Protein AF-A0A8W8N752-F1 (afdb_monomer)

Secondary structure (DSSP, 8-state):
-EEE----TT-THHHHHHHHHHHHHHT-SSGGGS--EEEEE-TTHHHHTT-S-HHHHHHHHHHHHHHHHHHTT-SSS--EEEEEE-TTTTEETTEE--EEETTEEE-HHHHHHHHSSEEEE---BSSHHHHHHHHHHTTHHHHHHTT--EEEEEE-S-PTTTB--SS-EE-SSSEESHHHHHHHHTTTGGGT-TTPEEEEEETTTEEEETTSTTS------

Nearest PDB structures (foldseek):
  1dys-assembly1_B  TM=4.973E-01  e=6.105E-01  Mycothermus thermophilus
  4haw-assembly1_A  TM=5.449E-01  e=5.459E+00  Homo sapiens
  4haz-assembly1_A  TM=5.041E-01  e=5.801E+00  Homo sapiens
  5uwr-assembly1_A  TM=5.453E-01  e=7.400E+00  Homo sapiens

Structure (mmCIF, N/CA/C/O backbone):
data_AF-A0A8W8N752-F1
#
_entry.id   AF-A0A8W8N752-F1
#
loop_
_atom_site.group_PDB
_atom_site.id
_atom_site.type_symbol
_atom_site.label_atom_id
_atom_site.label_alt_id
_atom_site.label_comp_id
_atom_site.label_asym_id
_atom_site.label_entity_id
_atom_site.label_seq_id
_atom_site.pdbx_PDB_ins_code
_atom_site.Cartn_x
_atom_site.Cartn_y
_atom_site.Cartn_z
_atom_site.occupancy
_atom_site.B_iso_or_equiv
_atom_site.auth_seq_id
_atom_site.auth_comp_id
_atom_site.auth_asym_id
_atom_site.auth_atom_id
_atom_site.pdbx_PDB_model_num
ATOM 1 N N . TYR A 1 1 ? -14.211 -6.256 1.136 1.00 79.25 1 TYR A N 1
ATOM 2 C CA . TYR A 1 1 ? -13.443 -5.011 1.377 1.00 79.25 1 TYR A CA 1
ATOM 3 C C . TYR A 1 1 ? -14.173 -3.811 0.786 1.00 79.25 1 TYR A C 1
ATOM 5 O O . TYR A 1 1 ? -14.772 -3.952 -0.274 1.00 79.25 1 TYR A O 1
ATOM 13 N N . ALA A 1 2 ? -14.127 -2.653 1.449 1.00 83.88 2 ALA A N 1
ATOM 14 C CA . ALA A 1 2 ? -14.513 -1.362 0.875 1.00 83.88 2 ALA A CA 1
ATOM 15 C C . ALA A 1 2 ? -13.301 -0.721 0.185 1.00 83.88 2 ALA A C 1
ATOM 17 O O . ALA A 1 2 ? -12.179 -0.843 0.672 1.00 83.88 2 ALA A O 1
ATOM 18 N N . LEU A 1 3 ? -13.519 -0.065 -0.950 1.00 85.38 3 LEU A N 1
ATOM 19 C CA . LEU A 1 3 ? -12.444 0.383 -1.831 1.00 85.38 3 LEU A CA 1
ATOM 20 C C . LEU A 1 3 ? -12.520 1.892 -2.018 1.00 85.38 3 LEU A C 1
ATOM 22 O O . LEU A 1 3 ? -13.568 2.413 -2.402 1.00 85.38 3 LEU A O 1
ATOM 26 N N . PHE A 1 4 ? -11.409 2.578 -1.770 1.00 85.19 4 PHE A N 1
ATOM 27 C CA . PHE A 1 4 ? -11.336 4.029 -1.864 1.00 85.19 4 PHE A CA 1
ATOM 28 C C . PHE A 1 4 ? -10.156 4.473 -2.727 1.00 85.19 4 PHE A C 1
ATOM 30 O O . PHE A 1 4 ? -9.040 3.975 -2.588 1.00 85.19 4 PHE A O 1
ATOM 37 N N . ALA A 1 5 ? -10.427 5.420 -3.623 1.00 84.56 5 ALA A N 1
ATOM 38 C CA . ALA A 1 5 ? -9.446 5.988 -4.541 1.00 84.56 5 ALA A CA 1
ATOM 39 C C . ALA A 1 5 ? -9.785 7.453 -4.852 1.00 84.56 5 ALA A C 1
ATOM 41 O O . ALA A 1 5 ? -9.908 7.842 -6.012 1.00 84.56 5 ALA A O 1
ATOM 42 N N . ALA A 1 6 ? -9.996 8.262 -3.808 1.00 87.25 6 ALA A N 1
ATOM 43 C CA . ALA A 1 6 ? -10.108 9.710 -3.976 1.00 87.25 6 ALA A CA 1
ATOM 44 C C . ALA A 1 6 ? -8.798 10.277 -4.546 1.00 87.25 6 ALA A C 1
ATOM 46 O O . ALA A 1 6 ? -8.841 11.166 -5.394 1.00 87.25 6 ALA A O 1
ATOM 47 N N . SER A 1 7 ? -7.657 9.691 -4.151 1.00 86.19 7 SER A N 1
ATOM 48 C CA . SER A 1 7 ? -6.337 9.950 -4.736 1.00 86.19 7 SER A CA 1
ATOM 49 C C . SER A 1 7 ? -5.967 11.436 -4.747 1.00 86.19 7 SER A C 1
ATOM 51 O O . SER A 1 7 ? -5.473 11.973 -5.739 1.00 86.19 7 SER A O 1
ATOM 53 N N . ASP A 1 8 ? -6.194 12.105 -3.617 1.00 92.75 8 ASP A N 1
ATOM 54 C CA . ASP A 1 8 ? -5.813 13.496 -3.393 1.00 92.75 8 ASP A CA 1
ATOM 55 C C . ASP A 1 8 ? -4.779 13.639 -2.266 1.00 92.75 8 ASP A C 1
ATOM 57 O O . ASP A 1 8 ? -4.547 12.729 -1.464 1.00 92.75 8 ASP A O 1
ATOM 61 N N . ILE A 1 9 ? -4.140 14.810 -2.210 1.00 93.06 9 ILE A N 1
ATOM 62 C CA . ILE A 1 9 ? -3.087 15.103 -1.231 1.00 93.06 9 ILE A CA 1
ATOM 63 C C . ILE A 1 9 ? -3.610 15.209 0.210 1.00 93.06 9 ILE A C 1
ATOM 65 O O . ILE A 1 9 ? -2.844 15.091 1.169 1.00 93.06 9 ILE A O 1
ATOM 69 N N . GLU A 1 10 ? -4.914 15.440 0.369 1.00 95.12 10 GLU A N 1
ATOM 70 C CA . GLU A 1 10 ? -5.604 15.484 1.657 1.00 95.12 10 GLU A CA 1
ATOM 71 C C . GLU A 1 10 ? -5.914 14.089 2.202 1.00 95.12 10 GLU A C 1
ATOM 73 O O . GLU A 1 10 ? -6.281 13.969 3.374 1.00 95.12 10 GLU A O 1
ATOM 78 N N . VAL A 1 11 ? -5.698 13.047 1.390 1.00 95.88 11 VAL A N 1
ATOM 79 C CA . VAL A 1 11 ? -6.034 11.658 1.696 1.00 95.88 11 VAL A CA 1
ATOM 80 C C . VAL A 1 11 ? -7.490 11.587 2.155 1.00 95.88 11 VAL A C 1
ATOM 82 O O . VAL A 1 11 ? -7.797 11.160 3.271 1.00 95.88 11 VAL A O 1
ATOM 85 N N . SER A 1 12 ? -8.410 12.075 1.314 1.00 96.12 12 SER A N 1
ATOM 86 C CA . SER A 1 12 ? -9.841 12.138 1.647 1.00 96.12 12 SER A CA 1
ATOM 87 C C . SER A 1 12 ? -10.437 10.788 2.062 1.00 96.12 12 SER A C 1
ATOM 89 O O . SER A 1 12 ? -11.450 10.756 2.765 1.00 96.12 12 SER A O 1
ATOM 91 N N . GLU A 1 13 ? -9.802 9.666 1.710 1.00 93.69 13 GLU A N 1
ATOM 92 C CA . GLU A 1 13 ? -10.179 8.327 2.168 1.00 93.69 13 GLU A CA 1
ATOM 93 C C . GLU A 1 13 ? -10.232 8.209 3.704 1.00 93.69 13 GLU A C 1
ATOM 95 O O . GLU A 1 13 ? -11.065 7.465 4.232 1.00 93.69 13 GLU A O 1
ATOM 100 N N . ARG A 1 14 ? -9.443 9.009 4.442 1.00 96.50 14 ARG A N 1
ATOM 101 C CA . ARG A 1 14 ? -9.482 9.073 5.918 1.00 96.50 14 ARG A CA 1
ATOM 102 C C . ARG A 1 14 ? -10.849 9.486 6.471 1.00 96.50 14 ARG A C 1
ATOM 104 O O . ARG A 1 14 ? -11.217 9.094 7.576 1.00 96.50 14 ARG A O 1
ATOM 111 N N . HIS A 1 15 ? -11.628 10.241 5.696 1.00 97.00 15 HIS A N 1
ATOM 112 C CA . HIS A 1 15 ? -12.989 10.647 6.051 1.00 97.00 15 HIS A CA 1
ATOM 113 C C . HIS A 1 15 ? -14.047 9.622 5.625 1.00 97.00 15 HIS A C 1
ATOM 115 O O . HIS A 1 15 ? -15.174 9.677 6.109 1.00 97.00 15 HIS A O 1
ATOM 121 N N . MET A 1 16 ? -13.696 8.674 4.751 1.00 95.06 16 MET A N 1
ATOM 122 C CA . MET A 1 16 ? -14.615 7.655 4.237 1.00 95.06 16 MET A CA 1
ATOM 123 C C . MET A 1 16 ? -14.641 6.399 5.118 1.00 95.06 16 MET A C 1
ATOM 125 O O . MET A 1 16 ? -15.701 5.821 5.356 1.00 95.06 16 MET A O 1
ATOM 129 N N . VAL A 1 17 ? -13.485 6.004 5.659 1.00 95.00 17 VAL A N 1
ATOM 130 C CA . VAL A 1 17 ? -13.322 4.810 6.511 1.00 95.00 17 VAL A CA 1
ATOM 131 C C . VAL A 1 17 ? -14.270 4.782 7.725 1.00 95.00 17 VAL A C 1
ATOM 133 O O . VAL A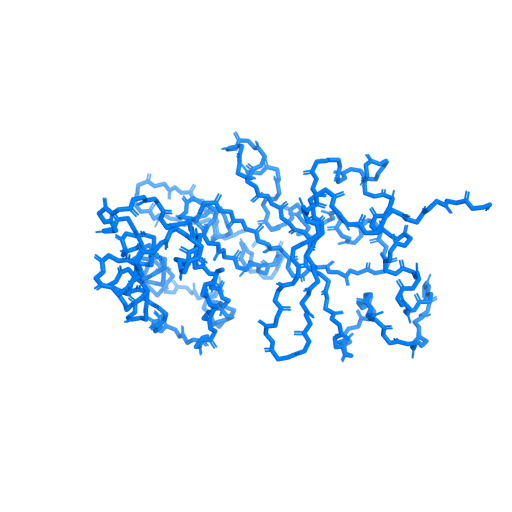 1 17 ? -14.836 3.718 7.990 1.00 95.00 17 VAL A O 1
ATOM 136 N N . PRO A 1 18 ? -14.545 5.900 8.432 1.00 96.50 18 PRO A N 1
ATOM 137 C CA . PRO A 1 18 ? -15.505 5.902 9.537 1.00 96.50 18 PRO A CA 1
ATOM 138 C C . PRO A 1 18 ? -16.914 5.427 9.158 1.00 96.50 18 PRO A C 1
ATOM 140 O O . PRO A 1 18 ? -17.600 4.857 10.004 1.00 96.50 18 PRO A O 1
ATOM 143 N N . TYR A 1 19 ? -17.351 5.607 7.905 1.00 96.75 19 TYR A N 1
ATOM 144 C CA . TYR A 1 19 ? -18.656 5.110 7.457 1.00 96.75 19 TYR A CA 1
ATOM 145 C C . TYR A 1 19 ? -18.683 3.585 7.323 1.00 96.75 19 TYR A C 1
ATOM 147 O O . TYR A 1 19 ? -19.699 2.972 7.637 1.00 96.75 19 TYR A O 1
ATOM 155 N N . VAL A 1 20 ? -17.568 2.967 6.919 1.00 95.44 20 VAL A N 1
ATOM 156 C CA . VAL A 1 20 ? -17.430 1.500 6.855 1.00 95.44 20 VAL A CA 1
ATOM 157 C C . VAL A 1 20 ? -17.476 0.912 8.257 1.00 95.44 20 VAL A C 1
ATOM 159 O O . VAL A 1 20 ? -18.230 -0.023 8.513 1.00 95.44 20 VAL A O 1
ATOM 162 N N . VAL A 1 21 ? -16.724 1.514 9.181 1.00 96.94 21 VAL A N 1
ATOM 163 C CA . VAL A 1 21 ? -16.740 1.136 10.598 1.00 96.94 21 VAL A CA 1
ATOM 164 C C . VAL A 1 21 ? -18.151 1.255 11.169 1.00 96.94 21 VAL A C 1
ATOM 166 O O . VAL A 1 21 ? -18.648 0.321 11.793 1.00 96.94 21 VAL A O 1
ATOM 169 N N . TRP A 1 22 ? -18.825 2.381 10.922 1.00 97.38 22 TRP A N 1
ATOM 170 C CA . TRP A 1 22 ? -20.187 2.594 11.400 1.00 97.38 22 TRP A CA 1
ATOM 171 C C . TRP A 1 22 ? -21.169 1.573 10.818 1.00 97.38 22 TRP A C 1
ATOM 173 O O . TRP A 1 22 ? -21.979 1.031 11.568 1.00 97.38 22 TRP A O 1
ATOM 183 N N . TYR A 1 23 ? -21.077 1.270 9.521 1.00 96.75 23 TYR A N 1
ATOM 184 C CA . TYR A 1 23 ? -21.909 0.255 8.876 1.00 96.75 23 TYR A CA 1
ATOM 185 C C . TYR A 1 23 ? -21.701 -1.129 9.506 1.00 96.75 23 TYR A C 1
ATOM 187 O O . TYR A 1 23 ? -22.672 -1.767 9.909 1.00 96.75 23 TYR A O 1
ATOM 195 N N . ASN A 1 24 ? -20.450 -1.569 9.663 1.00 94.88 24 ASN A N 1
ATOM 196 C CA . ASN A 1 24 ? -20.136 -2.863 10.271 1.00 94.88 24 ASN A CA 1
ATOM 197 C C . ASN A 1 24 ? -20.631 -2.970 11.721 1.00 94.88 24 ASN A C 1
ATOM 199 O O . ASN A 1 24 ? -21.091 -4.033 12.134 1.00 94.88 24 ASN A O 1
ATOM 203 N N . ASP A 1 25 ? -20.540 -1.882 12.491 1.00 96.31 25 ASP A N 1
ATOM 204 C CA . ASP A 1 25 ? -20.916 -1.870 13.906 1.00 96.31 25 ASP A CA 1
ATOM 205 C C . ASP A 1 25 ? -22.423 -1.685 14.154 1.00 96.31 25 ASP A C 1
ATOM 207 O O . ASP A 1 25 ? -22.894 -2.042 15.233 1.00 96.31 25 ASP A O 1
ATOM 211 N N . ASN A 1 26 ? -23.171 -1.070 13.228 1.00 96.44 26 ASN A N 1
ATOM 212 C CA . ASN A 1 26 ? -24.555 -0.637 13.484 1.00 96.44 26 ASN A CA 1
ATOM 213 C C . ASN A 1 26 ? -25.579 -1.143 12.459 1.00 96.44 26 ASN A C 1
ATOM 215 O O . ASN A 1 26 ? -26.774 -1.116 12.754 1.00 96.44 26 ASN A O 1
ATOM 219 N N . CYS A 1 27 ? -25.148 -1.568 11.270 1.00 95.81 27 CYS A N 1
ATOM 220 C CA . CYS A 1 27 ? -26.042 -1.986 10.187 1.00 95.81 27 CYS A CA 1
ATOM 221 C C . CYS A 1 27 ? -25.901 -3.461 9.821 1.00 95.81 27 CYS A C 1
ATOM 223 O O . CYS A 1 27 ? -26.914 -4.092 9.546 1.00 95.81 27 CYS A O 1
ATOM 225 N N . ALA A 1 28 ? -24.682 -4.004 9.803 1.00 93.12 28 ALA A N 1
ATOM 226 C CA . ALA A 1 28 ? -24.472 -5.410 9.483 1.00 93.12 28 ALA A CA 1
ATOM 227 C C . ALA A 1 28 ? -25.035 -6.304 10.602 1.00 93.12 28 ALA A C 1
ATOM 229 O O . ALA A 1 28 ? -24.599 -6.242 11.754 1.00 93.12 28 ALA A O 1
ATOM 230 N N . HIS A 1 29 ? -26.010 -7.143 10.262 1.00 91.25 29 HIS A N 1
ATOM 231 C CA . HIS A 1 29 ? -26.648 -8.082 11.182 1.00 91.25 29 HIS A CA 1
ATOM 232 C C . HIS A 1 29 ? -25.890 -9.405 11.277 1.00 91.25 29 HIS A C 1
ATOM 234 O O . HIS A 1 29 ? -25.998 -10.113 12.281 1.00 91.25 29 HIS A O 1
ATOM 240 N N . THR A 1 30 ? -25.125 -9.741 10.240 1.00 89.31 30 THR A N 1
ATOM 241 C CA . THR A 1 30 ? -24.312 -10.956 10.173 1.00 89.31 30 THR A CA 1
ATOM 242 C C . THR A 1 30 ? -22.880 -10.626 9.774 1.00 89.31 30 THR A C 1
ATOM 244 O O . THR A 1 30 ? -22.616 -9.594 9.159 1.00 89.31 30 THR A O 1
ATOM 247 N N . ASP A 1 31 ? -21.938 -11.516 10.086 1.00 83.38 31 ASP A N 1
ATOM 248 C CA . ASP A 1 31 ? -20.546 -11.330 9.663 1.00 83.38 31 ASP A CA 1
ATOM 249 C C . ASP A 1 31 ? -20.384 -11.391 8.133 1.00 83.38 31 ASP A C 1
ATOM 251 O O . ASP A 1 31 ? -19.467 -10.778 7.605 1.00 83.38 31 ASP A O 1
ATOM 255 N N . GLN A 1 32 ? -21.303 -12.045 7.410 1.00 86.44 32 GLN A N 1
ATOM 256 C CA . GLN A 1 32 ? -21.302 -12.085 5.939 1.00 86.44 32 GLN A CA 1
ATOM 257 C C . GLN A 1 32 ? -21.670 -10.742 5.295 1.00 86.44 32 GLN A C 1
ATOM 259 O O . GLN A 1 32 ? -21.334 -10.502 4.139 1.00 86.44 32 GLN A O 1
ATOM 264 N N . GLU A 1 33 ? -22.377 -9.877 6.021 1.00 86.00 33 GLU A N 1
ATOM 265 C CA . GLU A 1 33 ? -22.734 -8.534 5.553 1.00 86.00 33 GLU A CA 1
ATOM 266 C C . GLU A 1 33 ? -21.613 -7.520 5.806 1.00 86.00 33 GLU A C 1
ATOM 268 O O . GLU A 1 33 ? -21.612 -6.445 5.208 1.00 86.00 33 GLU A O 1
ATOM 273 N N . LYS A 1 34 ? -20.662 -7.836 6.693 1.00 88.62 34 LYS A N 1
ATOM 274 C CA . LYS A 1 34 ? -19.590 -6.915 7.068 1.00 88.62 34 LYS A CA 1
ATOM 275 C C . LYS A 1 34 ? -18.546 -6.791 5.967 1.00 88.62 34 LYS A C 1
ATOM 277 O O . LYS A 1 34 ? -18.233 -7.725 5.236 1.00 88.62 34 LYS A O 1
ATOM 282 N N . PHE A 1 35 ? -17.921 -5.624 5.916 1.00 89.06 35 PHE A N 1
ATOM 283 C CA . PHE A 1 35 ? -16.669 -5.455 5.198 1.00 89.06 35 PHE A CA 1
ATOM 284 C C . PHE A 1 35 ? -15.515 -6.060 6.004 1.00 89.06 35 PHE A C 1
ATOM 286 O O . PHE A 1 35 ? -15.286 -5.647 7.139 1.00 89.06 35 PHE A O 1
ATOM 293 N N . ASP A 1 36 ? -14.730 -6.947 5.391 1.00 87.69 36 ASP A N 1
ATOM 294 C CA . ASP A 1 36 ? -13.529 -7.532 6.025 1.00 87.69 36 ASP A CA 1
ATOM 295 C C . ASP A 1 36 ? -12.355 -6.546 6.154 1.00 87.69 36 ASP A C 1
ATOM 297 O O . ASP A 1 36 ? -11.415 -6.746 6.925 1.00 87.69 36 ASP A O 1
ATOM 301 N N . GLY A 1 37 ? -12.391 -5.461 5.384 1.00 90.44 37 GLY A N 1
ATOM 302 C CA . GLY A 1 37 ? -11.323 -4.476 5.362 1.00 90.44 37 GLY A CA 1
ATOM 303 C C . GLY A 1 37 ? -11.593 -3.296 4.443 1.00 90.44 37 GLY A C 1
ATOM 304 O O . GLY A 1 37 ? -12.604 -3.247 3.736 1.00 90.44 37 GLY A O 1
ATOM 305 N N . VAL A 1 38 ? -10.658 -2.355 4.450 1.00 89.44 38 VAL A N 1
ATOM 306 C CA . VAL A 1 38 ? -10.590 -1.191 3.567 1.00 89.44 38 VAL A CA 1
ATOM 307 C C . VAL A 1 38 ? -9.319 -1.271 2.733 1.00 89.44 38 VAL A C 1
ATOM 309 O O . VAL A 1 38 ? -8.244 -1.539 3.267 1.00 89.44 38 VAL A O 1
ATOM 312 N N . ALA A 1 39 ? -9.437 -1.045 1.430 1.00 89.19 39 ALA A N 1
ATOM 313 C CA . ALA A 1 39 ? -8.294 -0.889 0.543 1.00 89.19 39 ALA A CA 1
ATOM 314 C C . ALA A 1 39 ? -8.258 0.538 0.005 1.00 89.19 39 ALA A C 1
ATOM 316 O O . ALA A 1 39 ? -9.282 1.067 -0.440 1.00 89.19 39 ALA A O 1
ATOM 317 N N . VAL A 1 40 ? -7.082 1.152 0.062 1.00 86.69 40 VAL A N 1
ATOM 318 C CA . VAL A 1 40 ? -6.863 2.528 -0.374 1.00 86.69 40 VAL A CA 1
ATOM 319 C C . VAL A 1 40 ? -5.818 2.550 -1.476 1.00 86.69 40 VAL A C 1
ATOM 321 O O . VAL A 1 40 ? -4.723 2.012 -1.324 1.00 86.69 40 VAL A O 1
ATOM 324 N N . ASN A 1 41 ? -6.161 3.209 -2.577 1.00 83.19 41 ASN A N 1
ATOM 325 C CA . ASN A 1 41 ? -5.216 3.586 -3.613 1.00 83.19 41 ASN A CA 1
ATOM 326 C C . ASN A 1 41 ? -5.133 5.114 -3.661 1.00 83.19 41 ASN A C 1
ATOM 328 O O . ASN A 1 41 ? -6.091 5.771 -4.074 1.00 83.19 41 ASN A O 1
ATOM 332 N N . ASN A 1 42 ? -4.008 5.677 -3.221 1.00 78.19 42 ASN A N 1
ATOM 333 C CA . ASN A 1 42 ? -3.802 7.118 -3.252 1.00 78.19 42 ASN A CA 1
ATOM 334 C C . ASN A 1 42 ? -2.515 7.474 -4.009 1.00 78.19 42 ASN A C 1
ATOM 336 O O . ASN A 1 42 ? -1.420 7.520 -3.452 1.00 78.19 42 ASN A O 1
ATOM 340 N N . GLU A 1 43 ? -2.681 7.775 -5.297 1.00 85.25 43 GLU A N 1
ATOM 341 C CA . GLU A 1 43 ? -1.587 8.120 -6.213 1.00 85.25 43 GLU A CA 1
ATOM 342 C C . GLU A 1 43 ? -0.994 9.520 -5.973 1.00 85.25 43 GLU A C 1
ATOM 344 O O . GLU A 1 43 ? 0.076 9.849 -6.497 1.00 85.25 43 GLU A O 1
ATOM 349 N N . ALA A 1 44 ? -1.649 10.364 -5.165 1.00 90.38 44 ALA A N 1
ATOM 350 C CA . ALA A 1 44 ? -1.238 11.754 -4.968 1.00 90.38 44 ALA A CA 1
ATOM 351 C C . ALA A 1 44 ? 0.147 11.885 -4.322 1.00 90.38 44 ALA A C 1
ATOM 353 O O . ALA A 1 44 ? 0.805 12.916 -4.497 1.00 90.38 44 ALA A O 1
ATOM 354 N N . TYR A 1 45 ? 0.646 10.841 -3.645 1.00 92.19 45 TYR A N 1
ATOM 355 C CA . TYR A 1 45 ? 2.014 10.844 -3.129 1.00 92.19 45 TYR A CA 1
ATOM 356 C C . TYR A 1 45 ? 3.056 11.072 -4.232 1.00 92.19 45 TYR A C 1
ATOM 358 O O . TYR A 1 45 ? 4.091 11.697 -3.990 1.00 92.19 45 TYR A O 1
ATOM 366 N N . ALA A 1 46 ? 2.779 10.642 -5.469 1.00 90.81 46 ALA A N 1
ATOM 367 C CA . ALA A 1 46 ? 3.670 10.861 -6.604 1.00 90.81 46 ALA A CA 1
ATOM 368 C C . ALA A 1 46 ? 4.006 12.348 -6.828 1.00 90.81 46 ALA A C 1
ATOM 370 O O . ALA A 1 46 ? 5.119 12.651 -7.260 1.00 90.81 46 ALA A O 1
ATOM 371 N N . ALA A 1 47 ? 3.090 13.263 -6.489 1.00 91.88 47 ALA A N 1
ATOM 372 C CA . ALA A 1 47 ? 3.291 14.704 -6.621 1.00 91.88 47 ALA A CA 1
ATOM 373 C C . ALA A 1 47 ? 4.245 15.288 -5.563 1.00 91.88 47 ALA A C 1
ATOM 375 O O . ALA A 1 47 ? 4.877 16.312 -5.812 1.00 91.88 47 ALA A O 1
ATOM 376 N N . ILE A 1 48 ? 4.381 14.636 -4.402 1.00 93.50 48 ILE A N 1
ATOM 377 C CA . ILE A 1 48 ? 5.175 15.141 -3.267 1.00 93.50 48 ILE A CA 1
ATOM 378 C C . ILE A 1 48 ? 6.367 14.258 -2.886 1.00 93.50 48 ILE A C 1
ATOM 380 O O . ILE A 1 48 ? 7.164 14.652 -2.035 1.00 93.50 48 ILE A O 1
ATOM 384 N N . LYS A 1 49 ? 6.548 13.089 -3.517 1.00 91.94 49 LYS A N 1
ATOM 385 C CA . LYS A 1 49 ? 7.626 12.134 -3.182 1.00 91.94 49 LYS A CA 1
ATOM 386 C C . LYS A 1 49 ? 9.039 12.730 -3.252 1.00 91.94 49 LYS A C 1
ATOM 388 O O . LYS A 1 49 ? 9.925 12.303 -2.520 1.00 91.94 49 LYS A O 1
ATOM 393 N N . CYS A 1 50 ? 9.229 13.725 -4.120 1.00 93.75 50 CYS A N 1
ATOM 394 C CA . CYS A 1 50 ? 10.481 14.458 -4.332 1.00 93.75 50 CYS A CA 1
ATOM 395 C C . CYS A 1 50 ? 10.498 15.845 -3.666 1.00 93.75 50 CYS A C 1
ATOM 397 O O . CYS A 1 50 ? 11.425 16.619 -3.900 1.00 93.75 50 CYS A O 1
ATOM 399 N N . SER A 1 51 ? 9.465 16.199 -2.896 1.00 91.94 51 SER A N 1
ATOM 400 C CA . SER A 1 51 ? 9.379 17.513 -2.260 1.00 91.94 51 SER A CA 1
ATOM 401 C C . SER A 1 51 ? 10.485 17.679 -1.217 1.00 91.94 51 SER A C 1
ATOM 403 O O . SER A 1 51 ? 10.710 16.793 -0.388 1.00 91.94 51 SER A O 1
ATOM 405 N N . SER A 1 52 ? 11.155 18.833 -1.241 1.00 88.69 52 SER A N 1
ATOM 406 C CA . SER A 1 52 ? 12.081 19.250 -0.182 1.00 88.69 52 SER A CA 1
ATOM 407 C C . SER A 1 52 ? 11.348 19.685 1.090 1.00 88.69 52 SER A C 1
ATOM 409 O O . SER A 1 52 ? 11.958 19.751 2.157 1.00 88.69 52 SER A O 1
ATOM 411 N N . ASP A 1 53 ? 10.042 19.948 0.997 1.00 92.75 53 ASP A N 1
ATOM 412 C CA . ASP A 1 53 ? 9.188 20.225 2.143 1.00 92.75 53 ASP A CA 1
ATOM 413 C C . ASP A 1 53 ? 8.804 18.912 2.840 1.00 92.75 53 ASP A C 1
ATOM 415 O O . ASP A 1 53 ? 7.839 18.228 2.480 1.00 92.75 53 ASP A O 1
ATOM 419 N N . LEU A 1 54 ? 9.584 18.551 3.860 1.00 92.56 54 LEU A N 1
ATOM 420 C CA . LEU A 1 54 ? 9.337 17.350 4.655 1.00 92.56 54 LEU A CA 1
ATOM 421 C C . LEU A 1 54 ? 7.991 17.392 5.381 1.00 92.56 54 LEU A C 1
ATOM 423 O O . LEU A 1 54 ? 7.417 16.326 5.593 1.00 92.56 54 LEU A O 1
ATOM 427 N N . ASN A 1 55 ? 7.457 18.577 5.704 1.00 95.12 55 ASN A N 1
ATOM 428 C CA . ASN A 1 55 ? 6.166 18.678 6.382 1.00 95.12 55 ASN A CA 1
ATOM 429 C C . ASN A 1 55 ? 5.030 18.175 5.495 1.00 95.12 55 ASN A C 1
ATOM 431 O O . ASN A 1 55 ? 4.107 17.546 6.002 1.00 95.12 55 ASN A O 1
ATOM 435 N N . GLN A 1 56 ? 5.096 18.381 4.176 1.00 94.62 56 GLN A N 1
ATOM 436 C CA . GLN A 1 56 ? 4.104 17.809 3.257 1.00 94.62 56 GLN A CA 1
ATOM 437 C C . GLN A 1 56 ? 4.140 16.281 3.285 1.00 94.62 56 GLN A C 1
ATOM 439 O O . GLN A 1 56 ? 3.097 15.634 3.352 1.00 94.62 56 GLN A O 1
ATOM 444 N N . ARG A 1 57 ? 5.344 15.697 3.284 1.00 94.06 57 ARG A N 1
ATOM 445 C CA . ARG A 1 57 ? 5.533 14.240 3.290 1.00 94.06 57 ARG A CA 1
ATOM 446 C C . ARG A 1 57 ? 5.080 13.619 4.610 1.00 94.06 57 ARG A C 1
ATOM 448 O O . ARG A 1 57 ? 4.378 12.614 4.581 1.00 94.06 57 ARG A O 1
ATOM 455 N N . THR A 1 58 ? 5.438 14.208 5.750 1.00 96.75 58 THR A N 1
ATOM 456 C CA . THR A 1 58 ? 5.015 13.708 7.068 1.00 96.75 58 THR A CA 1
ATOM 457 C C . THR A 1 58 ? 3.522 13.912 7.303 1.00 96.75 58 THR A C 1
ATOM 459 O O . THR A 1 58 ? 2.871 12.982 7.763 1.00 96.75 58 THR A O 1
ATOM 462 N N . THR A 1 59 ? 2.956 15.054 6.899 1.00 97.19 59 THR A N 1
ATOM 463 C CA . THR A 1 59 ? 1.507 15.311 6.987 1.00 97.19 59 THR A CA 1
ATOM 464 C C . THR A 1 59 ? 0.717 14.303 6.158 1.00 97.19 59 THR A C 1
ATOM 466 O O . THR A 1 59 ? -0.304 13.794 6.611 1.00 97.19 59 THR A O 1
ATOM 469 N N . TYR A 1 60 ? 1.193 13.969 4.957 1.00 96.88 60 TYR A N 1
ATOM 470 C CA . TYR A 1 60 ? 0.566 12.938 4.134 1.00 96.88 60 TYR A CA 1
ATOM 471 C C . TYR A 1 60 ? 0.591 11.564 4.823 1.00 96.88 60 TYR A C 1
ATOM 473 O O . TYR A 1 60 ? -0.432 10.884 4.864 1.00 96.88 60 TYR A O 1
ATOM 481 N N . LEU A 1 61 ? 1.721 11.172 5.428 1.00 97.44 61 LEU A N 1
ATOM 482 C CA . LEU A 1 61 ? 1.803 9.930 6.208 1.00 97.44 61 LEU A CA 1
ATOM 483 C C . LEU A 1 61 ? 0.908 9.949 7.454 1.00 97.44 61 LEU A C 1
ATOM 485 O O . LEU A 1 61 ? 0.290 8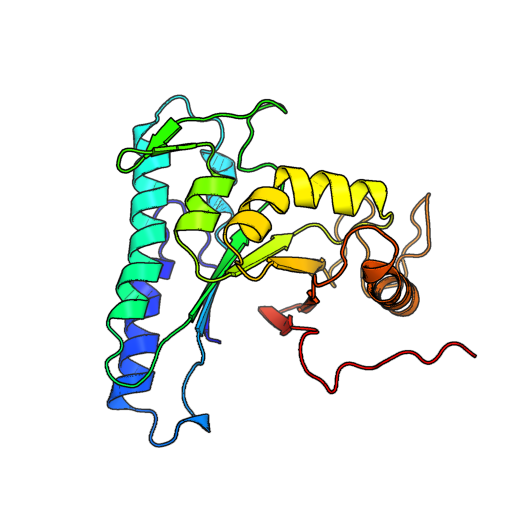.937 7.767 1.00 97.44 61 LEU A O 1
ATOM 489 N N . ASP A 1 62 ? 0.793 11.082 8.151 1.00 98.31 62 ASP A N 1
ATOM 490 C CA . ASP A 1 62 ? -0.124 11.210 9.287 1.00 98.31 62 ASP A CA 1
ATOM 491 C C . ASP A 1 62 ? -1.583 11.027 8.851 1.00 98.31 62 ASP A C 1
ATOM 493 O O . ASP A 1 62 ? -2.340 10.329 9.522 1.00 98.31 62 ASP A O 1
ATOM 497 N N . ARG A 1 63 ? -1.960 11.551 7.682 1.00 98.06 63 ARG A N 1
ATOM 498 C CA . ARG A 1 63 ? -3.295 11.344 7.105 1.00 98.06 63 ARG A CA 1
ATOM 499 C C . ARG A 1 63 ? -3.526 9.900 6.653 1.00 98.06 63 ARG A C 1
ATOM 501 O O . ARG A 1 63 ? -4.624 9.381 6.833 1.00 98.06 63 ARG A O 1
ATOM 508 N N . LEU A 1 64 ? -2.506 9.226 6.114 1.00 97.50 64 LEU A N 1
ATOM 509 C CA . LEU A 1 64 ? -2.579 7.785 5.854 1.00 97.50 64 LEU A CA 1
ATOM 510 C C . LEU A 1 64 ? -2.758 6.991 7.154 1.00 97.50 64 LEU A C 1
ATOM 512 O O . LEU A 1 64 ? -3.569 6.071 7.210 1.00 97.50 64 LEU A O 1
ATOM 516 N N . GLN A 1 65 ? -2.052 7.364 8.220 1.00 98.38 65 GLN A N 1
ATOM 517 C CA . GLN A 1 65 ? -2.204 6.730 9.526 1.00 98.38 65 GLN A CA 1
ATOM 518 C C . GLN A 1 65 ? -3.620 6.908 10.093 1.00 98.38 65 GLN A C 1
ATOM 520 O O . GLN A 1 65 ? -4.143 5.982 10.711 1.00 98.38 65 GLN A O 1
ATOM 525 N N . GLU A 1 66 ? -4.284 8.039 9.841 1.00 98.31 66 GLU A N 1
ATOM 526 C CA . GLU A 1 66 ? -5.683 8.238 10.244 1.00 98.31 66 GLU A CA 1
ATOM 527 C C . GLU A 1 66 ? -6.647 7.212 9.619 1.00 98.31 66 GLU A C 1
ATOM 529 O O . GLU A 1 66 ? -7.657 6.889 10.244 1.00 98.31 66 GLU A O 1
ATOM 534 N N . ILE A 1 67 ? -6.344 6.652 8.438 1.00 97.38 67 ILE A N 1
ATOM 535 C CA . ILE A 1 67 ? -7.119 5.539 7.858 1.00 97.38 67 ILE A CA 1
ATOM 536 C C . ILE A 1 67 ? -7.000 4.298 8.742 1.00 97.38 67 ILE A C 1
ATOM 538 O O . ILE A 1 67 ? -8.016 3.713 9.122 1.00 97.38 67 ILE A O 1
ATOM 542 N N . HIS A 1 68 ? -5.767 3.909 9.081 1.00 97.06 68 HIS A N 1
ATOM 543 C CA . HIS A 1 68 ? -5.513 2.773 9.964 1.00 97.06 68 HIS A CA 1
ATOM 544 C C . HIS A 1 68 ? -6.183 2.985 11.325 1.00 97.06 68 HIS A C 1
ATOM 546 O O . HIS A 1 68 ? -6.968 2.148 11.767 1.00 97.06 68 HIS A O 1
ATOM 552 N N . ASP A 1 69 ? -5.946 4.134 11.955 1.00 97.88 69 ASP A N 1
ATOM 553 C CA . ASP A 1 69 ? -6.490 4.457 13.274 1.00 97.88 69 ASP A CA 1
ATOM 554 C C . ASP A 1 69 ? -8.020 4.556 13.248 1.00 97.88 69 ASP A C 1
ATOM 556 O O . ASP A 1 69 ? -8.688 4.201 14.218 1.00 97.88 69 ASP A O 1
ATOM 560 N N . GLY A 1 70 ? -8.593 5.019 12.135 1.00 97.50 70 GLY A N 1
ATOM 561 C CA . GLY A 1 70 ? -10.027 5.017 11.881 1.00 97.50 70 GLY A CA 1
ATOM 562 C C . GLY A 1 70 ? -10.601 3.604 11.839 1.00 97.50 70 GLY A C 1
ATOM 563 O O . GLY A 1 70 ? -11.585 3.340 12.525 1.00 97.50 70 GLY A O 1
ATOM 564 N N . ALA A 1 71 ? -9.967 2.691 11.099 1.00 96.25 71 ALA A N 1
ATOM 565 C CA . ALA A 1 71 ? -10.381 1.292 11.005 1.00 96.25 71 ALA A CA 1
ATOM 566 C C . ALA A 1 71 ? -10.311 0.562 12.360 1.00 96.25 71 ALA A C 1
ATOM 568 O O . ALA A 1 71 ? -11.218 -0.203 12.692 1.00 96.25 71 ALA A O 1
ATOM 569 N N . GLN A 1 72 ? -9.304 0.865 13.193 1.00 96.00 72 GLN A N 1
ATOM 570 C CA . GLN A 1 72 ? -9.164 0.282 14.538 1.00 96.00 72 GLN A CA 1
ATOM 571 C C . GLN A 1 72 ? -10.255 0.719 15.533 1.00 96.00 72 GLN A C 1
ATOM 573 O O . GLN A 1 72 ? -10.334 0.173 16.632 1.00 96.00 72 GLN A O 1
ATOM 578 N N . LYS A 1 73 ? -11.114 1.687 15.184 1.00 96.50 73 LYS A N 1
ATOM 579 C CA . LYS A 1 73 ? -12.251 2.089 16.032 1.00 96.50 73 LYS A CA 1
ATOM 580 C C . LYS A 1 73 ? -13.441 1.132 15.945 1.00 96.50 73 LYS A C 1
ATOM 582 O O . LYS A 1 73 ? -14.388 1.310 16.709 1.00 96.50 73 LYS A O 1
ATOM 587 N N . GLN A 1 74 ? -13.418 0.156 15.034 1.00 95.12 74 GLN A N 1
ATOM 588 C CA . GLN A 1 74 ? -14.464 -0.858 14.944 1.00 95.12 74 GLN A CA 1
ATOM 589 C C . GLN A 1 74 ? -14.558 -1.656 16.244 1.00 95.12 74 GLN A C 1
ATOM 591 O O . GLN A 1 74 ? -13.556 -2.147 16.760 1.00 95.12 74 GLN A O 1
ATOM 596 N N . ARG A 1 75 ? -15.771 -1.788 16.781 1.00 93.50 75 ARG A N 1
ATOM 597 C CA . ARG A 1 75 ? -16.001 -2.486 18.052 1.00 93.50 75 ARG A CA 1
ATOM 598 C C . ARG A 1 75 ? -16.201 -3.981 17.849 1.00 93.50 75 ARG A C 1
ATOM 600 O O . ARG A 1 75 ? -15.826 -4.769 18.717 1.00 93.50 75 ARG A O 1
ATOM 607 N N . HIS A 1 76 ? -16.798 -4.379 16.726 1.00 86.19 76 HIS A N 1
ATOM 608 C CA . HIS A 1 76 ? -17.190 -5.764 16.470 1.00 86.19 76 HIS A CA 1
ATOM 609 C C . HIS A 1 76 ? -16.342 -6.422 15.379 1.00 86.19 76 HIS A C 1
ATOM 611 O O . HIS A 1 76 ? -16.732 -6.487 14.214 1.00 86.19 76 HIS A O 1
ATOM 617 N N . GLY A 1 77 ? -15.200 -6.975 15.793 1.00 84.94 77 GLY A N 1
ATOM 618 C CA . GLY A 1 77 ? -14.209 -7.580 14.901 1.00 84.94 77 GLY A CA 1
ATOM 619 C C . GLY A 1 77 ? -13.161 -6.567 14.444 1.00 84.94 77 GLY A C 1
ATOM 620 O O . GLY A 1 77 ? -13.219 -5.396 14.813 1.00 84.94 77 GLY A O 1
ATOM 621 N N . ARG A 1 78 ? -12.206 -7.003 13.622 1.00 88.12 78 ARG A N 1
ATOM 622 C CA . ARG A 1 78 ? -11.143 -6.144 13.079 1.00 88.12 78 ARG A CA 1
ATOM 623 C C . ARG A 1 78 ? -11.447 -5.786 11.630 1.00 88.12 78 ARG A C 1
ATOM 625 O O . ARG A 1 78 ? -11.738 -6.677 10.842 1.00 88.12 78 ARG A O 1
ATOM 632 N N . LEU A 1 79 ? -11.332 -4.506 11.287 1.00 91.81 79 LEU A N 1
ATOM 633 C CA . LEU A 1 79 ? -11.361 -4.038 9.904 1.00 91.81 79 LEU A CA 1
ATOM 634 C C . LEU A 1 79 ? -9.918 -3.936 9.402 1.00 91.81 79 LEU A C 1
ATOM 636 O O . LEU A 1 79 ? -9.164 -3.084 9.873 1.00 91.81 79 LEU A O 1
ATOM 640 N N . LEU A 1 80 ? -9.516 -4.831 8.499 1.00 93.88 80 LEU A N 1
ATOM 641 C CA . LEU A 1 80 ? -8.147 -4.855 7.977 1.00 93.88 80 LEU A CA 1
ATOM 642 C C . LEU A 1 80 ? -7.884 -3.666 7.052 1.00 93.88 80 LEU A C 1
ATOM 644 O O . LEU A 1 80 ? -8.777 -3.245 6.316 1.00 93.88 80 LEU A O 1
ATOM 648 N N . THR A 1 81 ? -6.657 -3.151 7.036 1.00 93.56 81 THR A N 1
ATOM 649 C CA . THR A 1 81 ? -6.275 -2.069 6.118 1.00 93.56 81 THR A CA 1
ATOM 650 C C . THR A 1 81 ? -5.278 -2.525 5.058 1.00 93.56 81 THR A C 1
ATOM 652 O O . THR A 1 81 ? -4.318 -3.248 5.321 1.00 93.56 81 THR A O 1
ATOM 655 N N . HIS A 1 82 ? -5.516 -2.104 3.823 1.00 92.31 82 HIS A N 1
ATOM 656 C CA . HIS A 1 82 ? -4.704 -2.453 2.668 1.00 92.31 82 HIS A CA 1
ATOM 657 C C . HIS A 1 82 ? -4.358 -1.199 1.872 1.00 92.31 82 HIS A C 1
ATOM 659 O O . HIS A 1 82 ? -5.214 -0.328 1.698 1.00 92.31 82 HIS A O 1
ATOM 665 N N . PHE A 1 83 ? -3.123 -1.102 1.384 1.00 90.06 83 PHE A N 1
ATOM 666 C CA . PHE A 1 83 ? -2.681 0.050 0.602 1.00 90.06 83 PHE A CA 1
ATOM 667 C C . PHE A 1 83 ? -1.938 -0.359 -0.660 1.00 90.06 83 PHE A C 1
ATOM 669 O O . PHE A 1 83 ? -1.019 -1.176 -0.617 1.00 90.06 83 PHE A O 1
ATOM 676 N N . SER A 1 84 ? -2.320 0.266 -1.769 1.00 87.88 84 SER A N 1
ATOM 677 C CA . SER A 1 84 ? -1.641 0.090 -3.044 1.00 87.88 84 SER A CA 1
ATOM 678 C C . SER A 1 84 ? -0.463 1.050 -3.126 1.00 87.88 84 SER A C 1
ATOM 680 O O . SER A 1 84 ? -0.642 2.269 -3.103 1.00 87.88 84 SER A O 1
ATOM 682 N N . VAL A 1 85 ? 0.752 0.504 -3.185 1.00 87.31 85 VAL A N 1
ATOM 683 C CA . VAL A 1 85 ? 1.994 1.277 -3.217 1.00 87.31 85 VAL A CA 1
ATOM 684 C C . VAL A 1 85 ? 2.621 1.222 -4.608 1.00 87.31 85 VAL A C 1
ATOM 686 O O . VAL A 1 85 ? 2.721 0.167 -5.243 1.00 87.31 85 VAL A O 1
ATOM 689 N N . SER A 1 86 ? 3.104 2.364 -5.093 1.00 87.56 86 SER A N 1
ATOM 690 C CA . SER A 1 86 ? 3.928 2.385 -6.300 1.00 87.56 86 SER A CA 1
ATOM 691 C C . SER A 1 86 ? 5.383 2.045 -5.975 1.00 87.56 86 SER A C 1
ATOM 693 O O . SER A 1 86 ? 5.948 2.498 -4.976 1.00 87.56 86 SER A O 1
ATOM 695 N N . TRP A 1 87 ? 6.036 1.314 -6.877 1.00 88.38 87 TRP A N 1
ATOM 696 C CA . TRP A 1 87 ? 7.399 0.800 -6.697 1.00 88.38 87 TRP A CA 1
ATOM 697 C C . TRP A 1 87 ? 8.476 1.866 -6.488 1.00 88.38 87 TRP A C 1
ATOM 699 O O . TRP A 1 87 ? 9.538 1.574 -5.954 1.00 88.38 87 TRP A O 1
ATOM 709 N N . HIS A 1 88 ? 8.223 3.104 -6.906 1.00 89.56 88 HIS A N 1
ATOM 710 C CA . HIS A 1 88 ? 9.203 4.189 -6.849 1.00 89.56 88 HIS A CA 1
ATOM 711 C C . HIS A 1 88 ? 8.905 5.243 -5.775 1.00 89.56 88 HIS A C 1
ATOM 713 O O . HIS A 1 88 ? 9.496 6.321 -5.813 1.00 89.56 88 HIS A O 1
ATOM 719 N N . TRP A 1 89 ? 7.924 5.037 -4.890 1.00 91.81 89 TRP A N 1
ATOM 720 C CA . TRP A 1 89 ? 7.539 6.072 -3.917 1.00 91.81 89 TRP A CA 1
ATOM 721 C C . TRP A 1 89 ? 8.553 6.268 -2.789 1.00 91.81 89 TRP A C 1
ATOM 723 O O . TRP A 1 89 ? 8.728 7.397 -2.336 1.00 91.81 89 TRP A O 1
ATOM 733 N N . GLY A 1 90 ? 9.317 5.241 -2.417 1.00 92.12 90 GLY A N 1
ATOM 734 C CA . GLY A 1 90 ? 10.465 5.373 -1.513 1.00 92.12 90 GLY A CA 1
ATOM 735 C C . GLY A 1 90 ? 11.651 6.155 -2.102 1.00 92.12 90 GLY A C 1
ATOM 736 O O . GLY A 1 90 ? 12.651 6.370 -1.414 1.00 92.12 90 GLY A O 1
ATOM 737 N N . GLN A 1 91 ? 11.568 6.587 -3.367 1.00 93.31 91 GLN A N 1
ATOM 738 C CA . GLN A 1 91 ? 12.689 7.153 -4.111 1.00 93.31 91 GLN A CA 1
ATOM 739 C C . GLN A 1 91 ? 12.355 8.470 -4.818 1.00 93.31 91 GLN A C 1
ATOM 741 O O . GLN A 1 91 ? 11.240 8.705 -5.287 1.00 93.31 91 GLN A O 1
ATOM 746 N N . CYS A 1 92 ? 13.384 9.296 -4.994 1.00 92.25 92 CYS A N 1
ATOM 747 C CA . CYS A 1 92 ? 13.385 10.427 -5.910 1.00 92.25 92 CYS A CA 1
ATOM 748 C C . CYS A 1 92 ? 14.563 10.291 -6.875 1.00 92.25 92 CYS A C 1
ATOM 750 O O . CYS A 1 92 ? 15.694 10.085 -6.443 1.00 92.25 92 CYS A O 1
ATOM 752 N N . ASN A 1 93 ? 14.301 10.372 -8.183 1.00 89.94 93 ASN A N 1
ATOM 753 C CA . ASN A 1 93 ? 15.316 10.220 -9.235 1.00 89.94 93 ASN A CA 1
ATOM 754 C C . ASN A 1 93 ? 16.192 8.956 -9.076 1.00 89.94 93 ASN A C 1
ATOM 756 O O . ASN A 1 93 ? 17.402 8.997 -9.285 1.00 89.94 93 ASN A O 1
ATOM 760 N N . GLY A 1 94 ? 15.579 7.836 -8.670 1.00 89.06 94 GLY A N 1
ATOM 761 C CA . GLY A 1 94 ? 16.260 6.550 -8.463 1.00 89.06 94 GLY A CA 1
ATOM 762 C C . GLY A 1 94 ? 17.071 6.445 -7.168 1.00 89.06 94 GLY A C 1
ATOM 763 O O . GLY A 1 94 ? 17.740 5.441 -6.950 1.00 89.06 94 GLY A O 1
ATOM 764 N N . GLN A 1 95 ? 17.026 7.457 -6.298 1.00 92.00 95 GLN A N 1
ATOM 765 C CA . GLN A 1 95 ? 17.715 7.447 -5.009 1.00 92.00 95 GLN A CA 1
ATOM 766 C C . GLN A 1 95 ? 16.710 7.374 -3.865 1.00 92.00 95 GLN A C 1
ATOM 768 O O . GLN A 1 95 ? 15.738 8.130 -3.849 1.00 92.00 95 GLN A O 1
ATOM 773 N N . SER A 1 96 ? 16.959 6.495 -2.889 1.00 92.56 96 SER A N 1
ATOM 774 C CA . SER A 1 96 ? 16.162 6.436 -1.657 1.00 92.56 96 SER A CA 1
A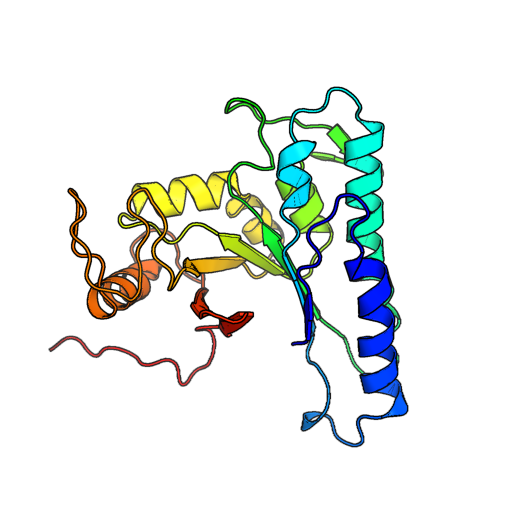TOM 775 C C . SER A 1 96 ? 16.146 7.801 -0.964 1.00 92.56 96 SER A C 1
ATOM 777 O O . SER A 1 96 ? 17.167 8.487 -0.910 1.00 92.56 96 SER A O 1
ATOM 779 N N . GLN A 1 97 ? 14.976 8.206 -0.468 1.00 92.31 97 GLN A N 1
ATOM 780 C CA . GLN A 1 97 ? 14.770 9.487 0.214 1.00 92.31 97 GLN A CA 1
ATOM 781 C C . GLN A 1 97 ? 14.286 9.263 1.652 1.00 92.31 97 GLN A C 1
ATOM 783 O O . GLN A 1 97 ? 13.105 9.515 1.934 1.00 92.31 97 GLN A O 1
ATOM 788 N N . PRO A 1 98 ? 15.154 8.780 2.563 1.00 95.00 98 PRO A N 1
ATOM 789 C CA . PRO A 1 98 ? 14.777 8.540 3.946 1.00 95.00 98 PRO A CA 1
ATOM 790 C C . PRO A 1 98 ? 14.476 9.853 4.674 1.00 95.00 98 PRO A C 1
ATOM 792 O O . PRO A 1 98 ? 15.157 10.861 4.490 1.00 95.00 98 PRO A O 1
ATOM 795 N N . PHE A 1 99 ? 13.456 9.838 5.525 1.00 95.75 99 PHE A N 1
ATOM 796 C CA . PHE A 1 99 ? 13.068 10.973 6.354 1.00 95.75 99 PHE A CA 1
ATOM 797 C C . PHE A 1 99 ? 12.498 10.500 7.689 1.00 95.75 99 PHE A C 1
ATOM 799 O O . PHE A 1 99 ? 12.004 9.375 7.817 1.00 95.75 99 PHE A O 1
ATOM 806 N N . LEU A 1 100 ? 12.606 11.368 8.694 1.00 97.00 100 LEU A N 1
ATOM 807 C CA . LEU A 1 100 ? 12.095 11.109 10.031 1.00 97.00 100 LEU A CA 1
ATOM 808 C C . LEU A 1 100 ? 10.572 11.272 10.045 1.00 97.00 100 LEU A C 1
ATOM 810 O O . LEU A 1 100 ? 10.059 12.354 9.769 1.00 97.00 100 LEU A O 1
ATOM 814 N N . TRP A 1 101 ? 9.864 10.219 10.436 1.00 97.44 101 TRP A N 1
ATOM 815 C CA . TRP A 1 101 ? 8.439 10.258 10.739 1.00 97.44 101 TRP A CA 1
ATOM 816 C C . TRP A 1 101 ? 8.180 9.436 12.004 1.00 97.44 101 TRP A C 1
ATOM 818 O O . TRP A 1 101 ? 8.691 8.328 12.151 1.00 97.44 101 TRP A O 1
ATOM 828 N N . ARG A 1 102 ? 7.468 10.028 12.973 1.00 96.12 102 ARG A N 1
ATOM 829 C CA . ARG A 1 102 ? 7.131 9.418 14.279 1.00 96.12 102 ARG A CA 1
ATOM 830 C C . ARG A 1 102 ? 8.300 8.706 14.983 1.00 96.12 102 ARG A C 1
ATOM 832 O O . ARG A 1 102 ? 8.145 7.634 15.557 1.00 96.12 102 ARG A O 1
ATOM 839 N N . GLY A 1 103 ? 9.484 9.320 14.951 1.00 96.81 103 GLY A N 1
ATOM 840 C CA . GLY A 1 103 ? 10.681 8.804 15.628 1.00 96.81 103 GLY A CA 1
ATOM 841 C C . GLY A 1 103 ? 11.470 7.752 14.842 1.00 96.81 103 GLY A C 1
ATOM 842 O O . GLY A 1 103 ? 12.506 7.300 15.323 1.00 96.81 103 GLY A O 1
ATOM 843 N N . LYS A 1 104 ? 11.034 7.395 13.630 1.00 97.44 104 LYS A N 1
ATOM 844 C CA . LYS A 1 104 ? 11.721 6.448 12.754 1.00 97.44 104 LYS A CA 1
ATOM 845 C C . LYS A 1 104 ? 12.191 7.126 11.472 1.00 97.44 104 LYS A C 1
ATOM 847 O O . LYS A 1 104 ? 11.414 7.790 10.792 1.00 97.44 104 LYS A O 1
ATOM 852 N N . THR A 1 105 ? 13.459 6.938 11.121 1.00 97.62 105 THR A N 1
ATOM 853 C CA . THR A 1 105 ? 13.990 7.350 9.816 1.00 97.62 105 THR A CA 1
ATOM 854 C C . THR A 1 105 ? 13.870 6.186 8.846 1.00 97.62 105 THR A C 1
ATOM 856 O O . THR A 1 105 ? 14.508 5.155 9.041 1.00 97.62 105 THR A O 1
ATOM 859 N N . SER A 1 106 ? 13.055 6.350 7.810 1.00 96.94 106 SER A N 1
ATOM 860 C CA . SER A 1 106 ? 12.908 5.386 6.717 1.00 96.94 106 SER A CA 1
ATOM 861 C C . SER A 1 106 ? 12.421 6.099 5.457 1.00 96.94 106 SER A C 1
ATOM 863 O O . SER A 1 106 ? 12.098 7.289 5.502 1.00 96.94 106 SER A O 1
ATOM 865 N N . ASP A 1 107 ? 12.406 5.409 4.323 1.00 95.56 107 ASP A N 1
ATOM 866 C CA . ASP A 1 107 ? 11.765 5.926 3.116 1.00 95.56 107 ASP A CA 1
ATOM 867 C C . ASP A 1 107 ? 10.233 5.815 3.181 1.00 95.56 107 ASP A C 1
ATOM 869 O O . ASP A 1 107 ? 9.652 5.204 4.080 1.00 95.56 107 ASP A O 1
ATOM 873 N N . ALA A 1 108 ? 9.571 6.459 2.219 1.00 94.94 108 ALA A N 1
ATOM 874 C CA . ALA A 1 108 ? 8.119 6.555 2.192 1.00 94.94 108 ALA A CA 1
ATOM 875 C C . ALA A 1 108 ? 7.427 5.197 2.053 1.00 94.94 108 ALA A C 1
ATOM 877 O O . ALA A 1 108 ? 6.428 4.972 2.729 1.00 94.94 108 ALA A O 1
ATOM 878 N N . SER A 1 109 ? 7.962 4.302 1.214 1.00 95.06 109 SER A N 1
ATOM 879 C CA . SER A 1 109 ? 7.386 2.973 1.010 1.00 95.06 109 SER A CA 1
ATOM 880 C C . SER A 1 109 ? 7.414 2.178 2.312 1.00 95.06 109 SER A C 1
ATOM 882 O O . SER A 1 109 ? 6.410 1.582 2.685 1.00 95.06 109 SER A O 1
ATOM 884 N N . HIS A 1 110 ? 8.520 2.229 3.061 1.00 96.75 110 HIS A N 1
ATOM 885 C CA . HIS A 1 110 ? 8.604 1.571 4.365 1.00 96.75 110 HIS A CA 1
ATOM 886 C C . HIS A 1 110 ? 7.652 2.167 5.406 1.00 96.75 110 HIS A C 1
ATOM 888 O O . HIS A 1 110 ? 7.024 1.410 6.141 1.00 96.75 110 HIS A O 1
ATOM 894 N N . HIS A 1 111 ? 7.496 3.493 5.458 1.00 97.31 111 HIS A N 1
ATOM 895 C CA . HIS A 1 111 ? 6.514 4.116 6.356 1.00 97.31 111 HIS A CA 1
ATOM 896 C C . HIS A 1 111 ? 5.076 3.735 5.987 1.00 97.31 111 HIS A C 1
ATOM 898 O O . HIS A 1 111 ? 4.273 3.441 6.866 1.00 97.31 111 HIS A O 1
ATOM 904 N N . MET A 1 112 ? 4.748 3.675 4.694 1.00 95.94 112 MET A N 1
ATOM 905 C CA . MET A 1 112 ? 3.446 3.187 4.225 1.00 95.94 112 MET A CA 1
ATOM 906 C C . MET A 1 112 ? 3.241 1.714 4.603 1.00 95.94 112 MET A C 1
ATOM 908 O O . MET A 1 112 ? 2.191 1.362 5.133 1.00 95.94 112 MET A O 1
ATOM 912 N N . ILE A 1 113 ? 4.257 0.863 4.426 1.00 96.25 113 ILE A N 1
ATOM 913 C CA . ILE A 1 113 ? 4.216 -0.532 4.886 1.00 96.25 113 ILE A CA 1
ATOM 914 C C . ILE A 1 113 ? 3.995 -0.598 6.396 1.00 96.25 113 ILE A C 1
ATOM 916 O O . ILE A 1 113 ? 3.244 -1.455 6.840 1.00 96.25 113 ILE A O 1
ATOM 920 N N . ASP A 1 114 ? 4.600 0.280 7.197 1.00 97.44 114 ASP A N 1
ATOM 921 C CA . ASP A 1 114 ? 4.403 0.300 8.651 1.00 97.44 114 ASP A CA 1
ATOM 922 C C . ASP A 1 114 ? 2.945 0.604 9.040 1.00 97.44 114 ASP A C 1
ATOM 924 O O . ASP A 1 114 ? 2.432 -0.035 9.961 1.00 97.44 114 ASP A O 1
ATOM 928 N N . ILE A 1 115 ? 2.268 1.498 8.309 1.00 97.56 115 ILE A N 1
ATOM 929 C CA . ILE A 1 115 ? 0.886 1.937 8.578 1.00 97.56 115 ILE A CA 1
ATOM 930 C C . ILE A 1 115 ? -0.152 0.834 8.318 1.00 97.56 115 ILE A C 1
ATOM 932 O O . ILE A 1 115 ? -1.066 0.651 9.121 1.00 97.56 115 ILE A O 1
ATOM 936 N N . PHE A 1 116 ? -0.056 0.124 7.191 1.00 95.88 116 PHE A N 1
ATOM 937 C CA . PHE A 1 116 ? -1.137 -0.749 6.707 1.00 95.88 116 PHE A CA 1
ATOM 938 C C . PHE A 1 116 ? -0.939 -2.223 7.079 1.00 95.88 116 PHE A C 1
ATOM 940 O O . PHE A 1 116 ? 0.191 -2.683 7.238 1.00 95.88 116 PHE A O 1
ATOM 947 N N . ASP A 1 117 ? -2.024 -2.995 7.211 1.00 94.44 117 ASP A N 1
ATOM 948 C CA . ASP A 1 117 ? -1.933 -4.431 7.532 1.00 94.44 117 ASP A CA 1
ATOM 949 C C . ASP A 1 117 ? -1.347 -5.249 6.375 1.00 94.44 117 ASP A C 1
ATOM 951 O O . ASP A 1 117 ? -0.718 -6.281 6.597 1.00 94.44 117 ASP A O 1
ATOM 955 N N . SER A 1 118 ? -1.548 -4.788 5.142 1.00 92.25 118 SER A N 1
ATOM 956 C CA . SER A 1 118 ? -1.031 -5.417 3.928 1.00 92.25 118 SER A CA 1
ATOM 957 C C . SER A 1 118 ? -0.842 -4.399 2.806 1.00 92.25 118 SER A C 1
ATOM 959 O O . SER A 1 118 ? -1.431 -3.316 2.841 1.00 92.25 118 SER A O 1
ATOM 961 N N . ILE A 1 119 ? -0.037 -4.758 1.806 1.00 89.94 119 ILE A N 1
ATOM 962 C CA . ILE A 1 119 ? 0.212 -3.909 0.638 1.00 89.94 119 ILE A CA 1
ATOM 963 C C . ILE A 1 119 ? 0.083 -4.676 -0.670 1.00 89.94 119 ILE A C 1
ATOM 965 O O . ILE A 1 119 ? 0.465 -5.842 -0.752 1.00 89.94 119 ILE A O 1
ATOM 969 N N . ASP A 1 120 ? -0.375 -4.007 -1.716 1.00 87.75 120 ASP A N 1
ATOM 970 C CA . ASP A 1 120 ? -0.176 -4.463 -3.084 1.00 87.75 120 ASP A CA 1
ATOM 971 C C . ASP A 1 120 ? 0.774 -3.527 -3.826 1.00 87.75 120 ASP A C 1
ATOM 973 O O . ASP A 1 120 ? 0.842 -2.330 -3.547 1.00 87.75 120 ASP A O 1
ATOM 977 N N . VAL A 1 121 ? 1.546 -4.087 -4.753 1.00 85.56 121 VAL A N 1
ATOM 978 C CA . VAL A 1 121 ? 2.468 -3.315 -5.577 1.00 85.56 121 VAL A CA 1
ATOM 979 C C . VAL A 1 121 ? 1.998 -3.351 -7.022 1.00 85.56 121 VAL A C 1
ATOM 981 O O . VAL A 1 121 ? 1.833 -4.408 -7.635 1.00 85.56 121 VAL A O 1
ATOM 984 N N . GLN A 1 122 ? 1.839 -2.165 -7.587 1.00 75.25 122 GLN A N 1
ATOM 985 C CA . GLN A 1 122 ? 1.316 -1.921 -8.928 1.00 75.25 122 GLN A CA 1
ATOM 986 C C . GLN A 1 122 ? 2.346 -2.207 -10.042 1.00 75.25 122 GLN A C 1
ATOM 988 O O . GLN A 1 122 ? 2.845 -1.289 -10.698 1.00 75.25 122 GLN A O 1
ATOM 993 N N . VAL A 1 123 ? 2.752 -3.471 -10.218 1.00 69.19 123 VAL A N 1
ATOM 994 C CA . VAL A 1 123 ? 3.937 -3.843 -11.029 1.00 69.19 123 VAL A CA 1
ATOM 995 C C . VAL A 1 123 ? 3.759 -5.082 -11.911 1.00 69.19 123 VAL A C 1
ATOM 997 O O . VAL A 1 123 ? 4.738 -5.764 -12.214 1.00 69.19 123 VAL A O 1
ATOM 1000 N N . GLY A 1 124 ? 2.549 -5.385 -12.378 1.00 64.69 124 GLY A N 1
ATOM 1001 C CA . GLY A 1 124 ? 2.325 -6.466 -13.343 1.00 64.69 124 GLY A CA 1
ATOM 1002 C C . GLY A 1 124 ? 3.041 -6.251 -14.688 1.00 64.69 124 GLY A C 1
ATOM 1003 O O . GLY A 1 124 ? 2.453 -5.727 -15.627 1.00 64.69 124 GLY A O 1
ATOM 1004 N N . TYR A 1 125 ? 4.311 -6.651 -14.807 1.00 71.44 125 TYR A N 1
ATOM 1005 C CA . TYR A 1 125 ? 5.139 -6.553 -16.020 1.00 71.44 125 TYR A CA 1
ATOM 1006 C C . TYR A 1 125 ? 5.393 -7.914 -16.665 1.00 71.44 125 TYR A C 1
ATOM 1008 O O . TYR A 1 125 ? 5.167 -8.958 -16.074 1.00 71.44 125 TYR A O 1
ATOM 1016 N N . THR A 1 126 ? 5.886 -7.896 -17.903 1.00 65.12 126 THR A N 1
ATOM 1017 C CA . THR A 1 126 ? 6.049 -9.083 -18.760 1.00 65.12 126 THR A CA 1
ATOM 1018 C C . THR A 1 126 ? 7.222 -10.002 -18.416 1.00 65.12 126 THR A C 1
ATOM 1020 O O . THR A 1 126 ? 7.306 -11.084 -18.996 1.00 65.12 126 THR A O 1
ATOM 1023 N N . THR A 1 127 ? 8.121 -9.612 -17.504 1.00 76.31 127 THR A N 1
ATOM 1024 C CA . THR A 1 127 ? 9.296 -10.419 -17.132 1.00 76.31 127 THR A CA 1
ATOM 1025 C C . THR A 1 127 ? 9.552 -10.417 -15.623 1.00 76.31 127 THR A C 1
ATOM 1027 O O . THR A 1 127 ? 9.392 -9.395 -14.955 1.00 76.31 127 THR A O 1
ATOM 1030 N N . PHE A 1 128 ? 10.013 -11.550 -15.085 1.00 83.12 128 PHE A N 1
ATOM 1031 C CA . PHE A 1 128 ? 10.331 -11.698 -13.660 1.00 83.12 128 PHE A CA 1
ATOM 1032 C C . PHE A 1 128 ? 11.404 -10.752 -13.127 1.00 83.12 128 PHE A C 1
ATOM 1034 O O . PHE A 1 128 ? 11.184 -10.206 -12.049 1.00 83.12 128 PHE A O 1
ATOM 1041 N N . PRO A 1 129 ? 12.520 -10.490 -13.838 1.00 86.38 129 PRO A N 1
ATOM 1042 C CA . PRO A 1 129 ? 13.501 -9.515 -13.369 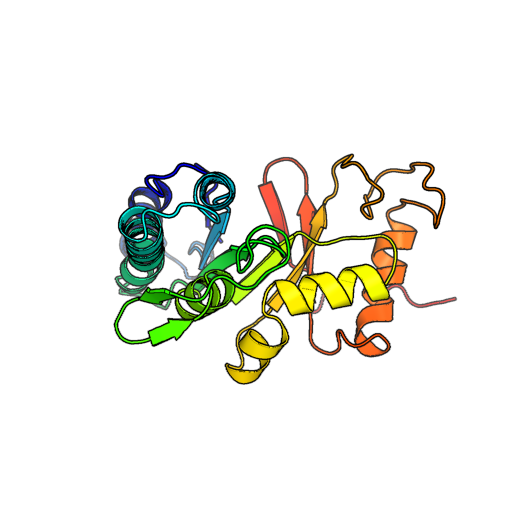1.00 86.38 129 PRO A CA 1
ATOM 1043 C C . PRO A 1 129 ? 12.874 -8.143 -13.095 1.00 86.38 129 PRO A C 1
ATOM 1045 O O . PRO A 1 129 ? 13.161 -7.536 -12.071 1.00 86.38 129 PRO A O 1
ATOM 1048 N N . GLN A 1 130 ? 11.951 -7.700 -13.955 1.00 84.06 130 GLN A N 1
ATOM 1049 C CA . GLN A 1 130 ? 11.257 -6.421 -13.801 1.00 84.06 130 GLN A CA 1
ATOM 1050 C C . GLN A 1 130 ? 10.221 -6.420 -12.675 1.00 84.06 130 GLN A C 1
ATOM 1052 O O . GLN A 1 130 ? 10.034 -5.387 -12.032 1.00 84.06 130 GLN A O 1
ATOM 1057 N N . ILE A 1 131 ? 9.510 -7.534 -12.466 1.00 86.38 131 ILE A N 1
ATOM 1058 C CA . ILE A 1 131 ? 8.574 -7.659 -11.342 1.00 86.38 131 ILE A CA 1
ATOM 1059 C C . ILE A 1 131 ? 9.372 -7.645 -10.034 1.00 86.38 131 ILE A C 1
ATOM 1061 O O . ILE A 1 131 ? 9.098 -6.817 -9.174 1.00 86.38 131 ILE A O 1
ATOM 1065 N N . ASN A 1 132 ? 10.394 -8.496 -9.914 1.00 89.38 132 ASN A N 1
ATOM 1066 C CA . ASN A 1 132 ? 11.210 -8.624 -8.707 1.00 89.38 132 ASN A CA 1
ATOM 1067 C C . ASN A 1 132 ? 11.904 -7.317 -8.335 1.00 89.38 132 ASN A C 1
ATOM 1069 O O . ASN A 1 132 ? 11.762 -6.869 -7.204 1.00 89.38 132 ASN A O 1
ATOM 1073 N N . GLU A 1 133 ? 12.570 -6.663 -9.292 1.00 90.12 133 GLU A N 1
ATOM 1074 C CA . GLU A 1 133 ? 13.222 -5.372 -9.057 1.00 90.12 133 GLU A CA 1
ATOM 1075 C C . GLU A 1 133 ? 12.233 -4.354 -8.478 1.00 90.12 133 GLU A C 1
ATOM 1077 O O . GLU A 1 133 ? 12.504 -3.716 -7.466 1.00 90.12 133 GLU A O 1
ATOM 1082 N N . ARG A 1 134 ? 11.047 -4.220 -9.075 1.00 89.81 134 ARG A N 1
ATOM 1083 C CA . ARG A 1 134 ? 10.068 -3.233 -8.616 1.00 89.81 134 ARG A CA 1
ATOM 1084 C C . ARG A 1 134 ? 9.393 -3.615 -7.304 1.00 89.81 134 ARG A C 1
ATOM 1086 O O . ARG A 1 134 ? 9.109 -2.727 -6.507 1.00 89.81 134 ARG A O 1
ATOM 1093 N N . MET A 1 135 ? 9.164 -4.901 -7.061 1.00 91.19 135 MET A N 1
ATOM 1094 C CA . MET A 1 135 ? 8.713 -5.387 -5.758 1.00 91.19 135 MET A CA 1
ATOM 1095 C C . MET A 1 135 ? 9.741 -5.063 -4.670 1.00 91.19 135 MET A C 1
ATOM 1097 O O . MET A 1 135 ? 9.374 -4.576 -3.602 1.00 91.19 135 MET A O 1
ATOM 1101 N N . ASP A 1 136 ? 11.029 -5.272 -4.944 1.00 91.88 136 ASP A N 1
ATOM 1102 C CA . ASP A 1 136 ? 12.106 -4.940 -4.013 1.00 91.88 136 ASP A CA 1
ATOM 1103 C C . ASP A 1 136 ? 12.167 -3.432 -3.743 1.00 91.88 136 ASP A C 1
ATOM 1105 O O . ASP A 1 136 ? 12.222 -3.025 -2.582 1.00 91.88 136 ASP A O 1
ATOM 1109 N N . LEU A 1 137 ? 12.066 -2.597 -4.785 1.00 92.50 137 LEU A N 1
ATOM 1110 C CA . LEU A 1 137 ? 12.018 -1.132 -4.658 1.00 92.50 137 LEU A CA 1
ATOM 1111 C C . LEU A 1 137 ? 10.772 -0.641 -3.898 1.00 92.50 137 LEU A C 1
ATOM 1113 O O . LEU A 1 137 ? 10.840 0.359 -3.183 1.00 92.50 137 LEU A O 1
ATOM 1117 N N . ALA A 1 138 ? 9.652 -1.361 -4.006 1.00 92.19 138 ALA A N 1
ATOM 1118 C CA . ALA A 1 138 ? 8.433 -1.104 -3.244 1.00 92.19 138 ALA A CA 1
ATOM 1119 C C . ALA A 1 138 ? 8.536 -1.505 -1.763 1.00 92.19 138 ALA A C 1
ATOM 1121 O O . ALA A 1 138 ? 7.646 -1.167 -0.986 1.00 92.19 138 ALA A O 1
ATOM 1122 N N . GLY A 1 139 ? 9.594 -2.220 -1.365 1.00 93.44 139 GLY A N 1
ATOM 1123 C CA . GLY A 1 139 ? 9.803 -2.672 0.008 1.00 93.44 139 GLY A CA 1
ATOM 1124 C C . GLY A 1 139 ? 9.371 -4.115 0.281 1.00 93.44 139 GLY A C 1
ATOM 1125 O O . GLY A 1 139 ? 9.087 -4.443 1.431 1.00 93.44 139 GLY A O 1
ATOM 1126 N N . LEU A 1 140 ? 9.347 -5.010 -0.718 1.00 92.12 140 LEU A N 1
ATOM 1127 C CA . LEU A 1 140 ? 9.001 -6.430 -0.524 1.00 92.12 140 LEU A CA 1
ATOM 1128 C C . LEU A 1 140 ? 9.820 -7.093 0.594 1.00 92.12 140 LEU A C 1
ATOM 1130 O O . LEU A 1 140 ? 9.259 -7.758 1.466 1.00 92.12 140 LEU A O 1
ATOM 1134 N N . ASN A 1 141 ? 11.142 -6.900 0.602 1.00 93.38 141 ASN A N 1
ATOM 1135 C CA . ASN A 1 141 ? 12.005 -7.476 1.639 1.00 93.38 141 ASN A CA 1
ATOM 1136 C C . ASN A 1 141 ? 11.666 -6.930 3.030 1.00 93.38 141 ASN A C 1
ATOM 1138 O O . ASN A 1 141 ? 11.656 -7.681 4.002 1.00 93.38 141 ASN A O 1
ATOM 1142 N N . TYR A 1 142 ? 11.327 -5.645 3.118 1.00 95.56 142 TYR A N 1
ATOM 1143 C CA . TYR A 1 142 ? 10.914 -5.016 4.365 1.00 95.56 142 TYR A CA 1
ATOM 1144 C C . TYR A 1 142 ? 9.562 -5.547 4.859 1.00 95.56 142 TYR A C 1
ATOM 1146 O O . TYR A 1 142 ? 9.429 -5.923 6.021 1.00 95.56 142 TYR A O 1
ATOM 1154 N N . SER A 1 143 ? 8.588 -5.689 3.963 1.00 94.06 143 SER A N 1
ATOM 1155 C CA . SER A 1 143 ? 7.290 -6.287 4.276 1.00 94.06 143 SER A CA 1
ATOM 1156 C C . SER A 1 143 ? 7.420 -7.742 4.755 1.00 94.06 143 SER A C 1
ATOM 1158 O O . SER A 1 143 ? 6.835 -8.121 5.771 1.00 94.06 143 SER A O 1
ATOM 1160 N N . ARG A 1 144 ? 8.284 -8.541 4.105 1.00 93.00 144 ARG A N 1
ATOM 1161 C CA . ARG A 1 144 ? 8.630 -9.908 4.540 1.00 93.00 144 ARG A CA 1
ATOM 1162 C C . ARG A 1 144 ? 9.253 -9.935 5.936 1.00 93.00 144 ARG A C 1
ATOM 1164 O O . ARG A 1 144 ? 8.859 -10.768 6.744 1.00 93.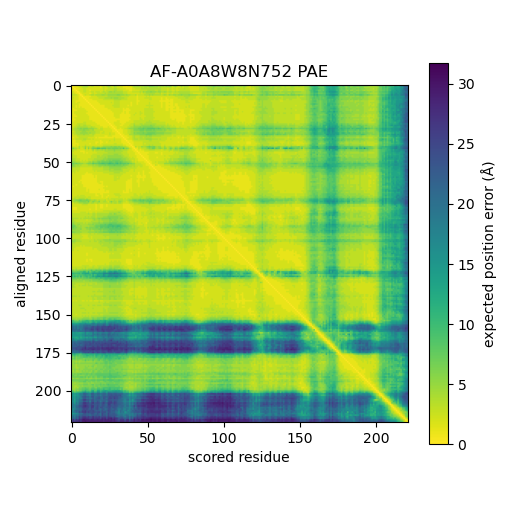00 144 ARG A O 1
ATOM 1171 N N . LEU A 1 145 ? 10.179 -9.021 6.243 1.00 95.38 145 LEU A N 1
ATOM 1172 C CA . LEU A 1 145 ? 10.784 -8.910 7.580 1.00 95.38 145 LEU A CA 1
ATOM 1173 C C . LEU A 1 145 ? 9.741 -8.637 8.673 1.00 95.38 145 LEU A C 1
ATOM 1175 O O . LEU A 1 145 ? 9.901 -9.100 9.800 1.00 95.38 145 LEU A O 1
ATOM 1179 N N . LEU A 1 146 ? 8.672 -7.912 8.340 1.00 95.38 146 LEU A N 1
ATOM 1180 C CA . LEU A 1 146 ? 7.559 -7.626 9.245 1.00 95.38 146 LEU A CA 1
ATOM 1181 C C . LEU A 1 146 ? 6.454 -8.695 9.234 1.00 95.38 146 LEU A C 1
ATOM 1183 O O . LEU A 1 146 ? 5.462 -8.537 9.943 1.00 95.38 146 LEU A O 1
ATOM 1187 N N . ASN A 1 147 ? 6.596 -9.763 8.440 1.00 93.44 147 ASN A N 1
ATOM 1188 C CA . ASN A 1 147 ? 5.543 -10.746 8.164 1.00 93.44 147 ASN A CA 1
ATOM 1189 C C . ASN A 1 147 ? 4.225 -10.110 7.678 1.00 93.44 147 ASN A C 1
ATOM 1191 O O . ASN A 1 147 ? 3.140 -10.597 8.004 1.00 93.44 147 ASN A O 1
ATOM 1195 N N . LYS A 1 148 ? 4.304 -9.020 6.906 1.00 91.88 148 LYS A N 1
ATOM 1196 C CA . LYS A 1 148 ? 3.126 -8.368 6.328 1.00 91.88 148 LYS A CA 1
ATOM 1197 C C . LYS A 1 148 ? 2.770 -8.985 4.967 1.00 91.88 148 LYS A C 1
ATOM 1199 O O . LYS A 1 148 ? 3.652 -9.152 4.116 1.00 91.88 148 LYS A O 1
ATOM 1204 N N . PRO A 1 149 ? 1.489 -9.328 4.724 1.00 89.94 149 PRO A N 1
ATOM 1205 C CA . PRO A 1 149 ? 1.045 -9.795 3.419 1.00 89.94 149 PRO A CA 1
ATOM 1206 C C . PRO A 1 149 ? 1.357 -8.767 2.333 1.00 89.94 149 PRO A C 1
ATOM 1208 O O . PRO A 1 149 ? 1.064 -7.577 2.474 1.00 89.94 149 PRO A O 1
ATOM 1211 N N . SER A 1 150 ? 1.965 -9.248 1.253 1.00 88.69 150 SER A N 1
ATOM 1212 C CA . SER A 1 150 ? 2.322 -8.445 0.087 1.00 88.69 150 SER A CA 1
ATOM 1213 C C . SER A 1 150 ? 1.801 -9.113 -1.167 1.00 88.69 150 SER A C 1
ATOM 1215 O O . SER A 1 150 ? 1.885 -10.337 -1.296 1.00 88.69 150 SER A O 1
ATOM 1217 N N . PHE A 1 15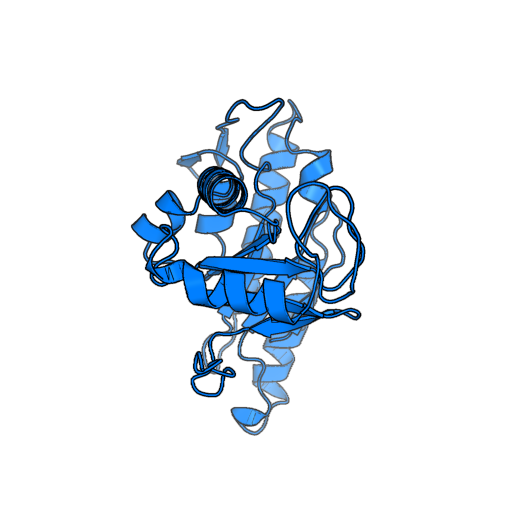1 ? 1.308 -8.302 -2.092 1.00 87.69 151 PHE A N 1
ATOM 1218 C CA . PHE A 1 151 ? 0.680 -8.776 -3.312 1.00 87.69 151 PHE A CA 1
ATOM 1219 C C . PHE A 1 151 ? 1.280 -8.106 -4.549 1.00 87.69 151 PHE A C 1
ATOM 1221 O O . PHE A 1 151 ? 1.759 -6.973 -4.486 1.00 87.69 151 PHE A O 1
ATOM 1228 N N . VAL A 1 152 ? 1.244 -8.805 -5.684 1.00 85.81 152 VAL A N 1
ATOM 1229 C CA . VAL A 1 152 ? 1.601 -8.234 -6.995 1.00 85.81 152 VAL A CA 1
ATOM 1230 C C . VAL A 1 152 ? 0.318 -7.913 -7.741 1.00 85.81 152 VAL A C 1
ATOM 1232 O O . VAL A 1 152 ? -0.429 -8.828 -8.086 1.00 85.81 152 VAL A O 1
ATOM 1235 N N . THR A 1 153 ? 0.084 -6.638 -8.032 1.00 80.31 153 THR A N 1
ATOM 1236 C CA . THR A 1 153 ? -1.100 -6.199 -8.772 1.00 80.31 153 THR A CA 1
ATOM 1237 C C . THR A 1 153 ? -0.837 -6.168 -10.270 1.00 80.31 153 THR A C 1
ATOM 1239 O O . THR A 1 153 ? 0.037 -5.447 -10.763 1.00 80.31 153 THR A O 1
ATOM 1242 N N . PHE A 1 154 ? -1.642 -6.938 -10.999 1.00 76.88 154 PHE A N 1
ATOM 1243 C CA . PHE A 1 154 ? -1.737 -6.927 -12.451 1.00 76.88 154 PHE A CA 1
ATOM 1244 C C . PHE A 1 154 ? -2.913 -6.072 -12.897 1.00 76.88 154 PHE A C 1
ATOM 1246 O O . PHE A 1 154 ? -4.051 -6.259 -12.461 1.00 76.88 154 PHE A O 1
ATOM 1253 N N . TYR A 1 155 ? -2.627 -5.153 -13.807 1.00 70.38 155 TYR A N 1
ATOM 1254 C CA . TYR A 1 155 ? -3.617 -4.301 -14.432 1.00 70.38 155 TYR A CA 1
ATOM 1255 C C . TYR A 1 155 ? -4.281 -5.019 -15.599 1.00 70.38 155 TYR A C 1
ATOM 1257 O O . TYR A 1 155 ? -3.621 -5.593 -16.464 1.00 70.38 155 TYR A O 1
ATOM 1265 N N . THR A 1 156 ? -5.610 -4.993 -15.635 1.00 63.56 156 THR A N 1
ATOM 1266 C CA . THR A 1 156 ? -6.350 -5.521 -16.788 1.00 63.56 156 THR A CA 1
ATOM 1267 C C . THR A 1 156 ? -6.433 -4.522 -17.938 1.00 63.56 156 THR A C 1
ATOM 1269 O O . THR A 1 156 ? -6.730 -4.931 -19.059 1.00 63.56 156 THR A O 1
ATOM 1272 N N . ASP A 1 157 ? -6.170 -3.234 -17.702 1.00 60.19 157 ASP A N 1
ATOM 1273 C CA . ASP A 1 157 ? -6.255 -2.183 -18.711 1.00 60.19 157 ASP A CA 1
ATOM 1274 C C . ASP A 1 157 ? -5.001 -2.081 -19.591 1.00 60.19 157 ASP A C 1
ATOM 1276 O O . ASP A 1 157 ? -3.964 -2.691 -19.354 1.00 60.19 157 ASP A O 1
ATOM 1280 N N . LYS A 1 158 ? -5.132 -1.337 -20.694 1.00 50.41 158 LYS A N 1
ATOM 1281 C CA . LYS A 1 158 ? -4.062 -1.122 -21.671 1.00 50.41 158 LYS A CA 1
ATOM 1282 C C . LYS A 1 158 ? -3.089 -0.068 -21.144 1.00 50.41 158 LYS A C 1
ATOM 1284 O O . LYS A 1 158 ? -3.197 1.098 -21.513 1.00 50.41 158 LYS A O 1
ATOM 1289 N N . THR A 1 159 ? -2.133 -0.471 -20.324 1.00 55.31 15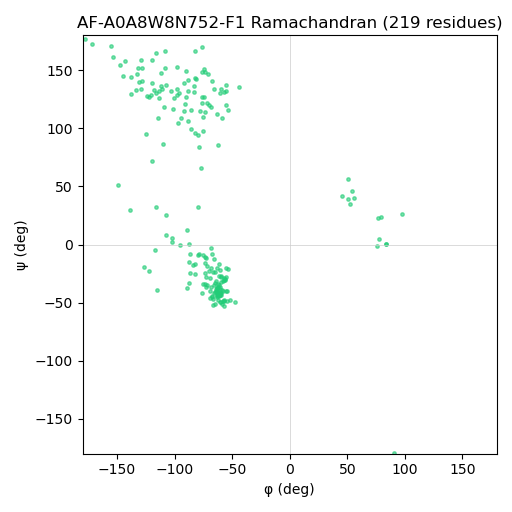9 THR A N 1
ATOM 1290 C CA . THR A 1 159 ? -1.086 0.423 -19.822 1.00 55.31 159 THR A CA 1
ATOM 1291 C C . THR A 1 159 ? 0.220 0.239 -20.598 1.00 55.31 159 THR A C 1
ATOM 1293 O O . THR A 1 159 ? 0.764 -0.858 -20.753 1.00 55.31 159 THR A O 1
ATOM 1296 N N . GLU A 1 160 ? 0.744 1.347 -21.124 1.00 49.94 160 GLU A N 1
ATOM 1297 C CA . GLU A 1 160 ? 2.089 1.409 -21.700 1.00 49.94 160 GLU A CA 1
ATOM 1298 C C . GLU A 1 160 ? 3.126 1.795 -20.622 1.00 49.94 160 GLU A C 1
ATOM 1300 O O . GLU A 1 160 ? 2.798 2.579 -19.732 1.00 49.94 160 GLU A O 1
ATOM 1305 N N . PRO A 1 161 ? 4.395 1.339 -20.705 1.00 56.47 161 PRO A N 1
ATOM 1306 C CA . PRO A 1 161 ? 4.931 0.342 -21.630 1.00 56.47 161 PRO A CA 1
ATOM 1307 C C . PRO A 1 161 ? 4.985 -1.084 -21.035 1.00 56.47 161 PRO A C 1
ATOM 1309 O O . PRO A 1 161 ? 5.568 -1.311 -19.978 1.00 56.47 161 PRO A O 1
ATOM 1312 N N . CYS A 1 162 ? 4.463 -2.068 -21.781 1.00 58.38 162 CYS A N 1
ATOM 1313 C CA . CYS A 1 162 ? 4.674 -3.522 -21.604 1.00 58.38 162 CYS A CA 1
ATOM 1314 C C . CYS A 1 162 ? 4.337 -4.129 -20.230 1.00 58.38 162 CYS A C 1
ATOM 1316 O O . CYS A 1 162 ? 5.023 -5.048 -19.765 1.00 58.38 162 CYS A O 1
ATOM 1318 N N . GLN A 1 163 ? 3.239 -3.673 -19.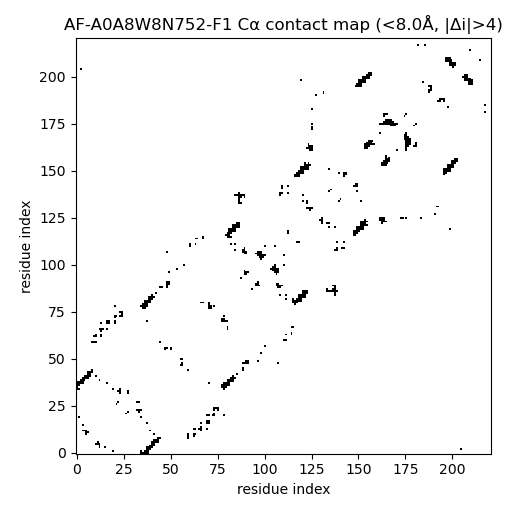633 1.00 66.25 163 GLN A N 1
ATOM 1319 C CA . GLN A 1 163 ? 2.592 -4.379 -18.532 1.00 66.25 163 GLN A CA 1
ATOM 1320 C C . GLN A 1 163 ? 1.865 -5.629 -19.059 1.00 66.25 163 GLN A C 1
ATOM 1322 O O . GLN A 1 163 ? 1.461 -5.681 -20.226 1.00 66.25 163 GLN A O 1
ATOM 1327 N N . ILE A 1 164 ? 1.782 -6.677 -18.238 1.00 62.19 164 ILE A N 1
ATOM 1328 C CA . ILE A 1 164 ? 0.939 -7.838 -18.533 1.00 62.19 164 ILE A CA 1
ATOM 1329 C C . ILE A 1 164 ? -0.496 -7.369 -18.385 1.00 62.19 164 ILE A C 1
ATOM 1331 O O . ILE A 1 164 ? -0.895 -6.943 -17.307 1.00 62.19 164 ILE A O 1
ATOM 1335 N N . THR A 1 165 ? -1.252 -7.463 -19.470 1.00 60.47 165 THR A N 1
ATOM 1336 C CA . THR A 1 165 ? -2.664 -7.109 -19.498 1.00 60.47 165 THR A CA 1
ATOM 1337 C C . THR A 1 165 ? -3.475 -8.332 -19.895 1.00 60.47 165 THR A C 1
ATOM 1339 O O . THR A 1 165 ? -2.972 -9.271 -20.518 1.00 60.47 165 THR A O 1
ATOM 1342 N N . PHE A 1 166 ? -4.758 -8.312 -19.548 1.00 57.75 166 PHE A N 1
ATOM 1343 C CA . PHE A 1 166 ? -5.698 -9.362 -19.932 1.00 57.75 166 PHE A CA 1
ATOM 1344 C C . PHE A 1 166 ? -5.936 -9.392 -21.456 1.00 57.75 166 PHE A C 1
ATOM 1346 O O . PHE A 1 166 ? -6.298 -10.422 -22.023 1.00 57.75 166 PHE A O 1
ATOM 1353 N N . PHE A 1 167 ? -5.707 -8.264 -22.142 1.00 56.53 167 PHE A N 1
ATOM 1354 C CA . PHE A 1 167 ? -6.047 -8.087 -23.551 1.00 56.53 167 PHE A CA 1
ATOM 1355 C C . PHE A 1 167 ? -4.855 -8.316 -24.498 1.00 56.53 167 PHE A C 1
ATOM 1357 O O . PHE A 1 167 ? -3.801 -7.709 -24.296 1.00 56.53 167 PHE A O 1
ATOM 1364 N N . PRO A 1 168 ? -5.043 -9.080 -25.597 1.00 54.31 168 PRO A N 1
ATOM 1365 C CA . PRO A 1 168 ? -4.019 -9.337 -26.609 1.00 54.31 168 PRO A CA 1
ATOM 1366 C C . PRO A 1 168 ? -3.408 -8.046 -27.154 1.00 54.31 168 PRO A C 1
ATOM 1368 O O . PRO A 1 168 ? -4.083 -7.248 -27.808 1.00 54.31 168 PRO A O 1
ATOM 1371 N N . GLN A 1 169 ? -2.113 -7.853 -26.912 1.00 56.59 169 GLN A N 1
ATOM 1372 C CA . GLN A 1 169 ? -1.337 -6.744 -27.462 1.00 56.59 169 GLN A CA 1
ATOM 1373 C C . GLN A 1 169 ? 0.105 -7.164 -27.776 1.00 56.59 169 GLN A C 1
ATOM 1375 O O . GLN A 1 169 ? 0.722 -7.961 -27.067 1.00 56.59 169 GLN A O 1
ATOM 1380 N N . THR A 1 170 ? 0.663 -6.592 -28.842 1.00 54.66 170 THR A N 1
ATOM 1381 C CA . THR A 1 170 ? 2.052 -6.812 -29.251 1.00 54.66 170 THR A CA 1
ATOM 1382 C C . THR A 1 170 ? 3.006 -6.048 -28.329 1.00 54.66 170 THR A C 1
ATOM 1384 O O . THR A 1 170 ? 3.082 -4.823 -28.397 1.00 54.66 170 THR A O 1
ATOM 1387 N N . CYS A 1 171 ? 3.762 -6.759 -27.490 1.00 57.72 171 CYS A N 1
ATOM 1388 C CA . CYS A 1 171 ? 4.966 -6.240 -26.837 1.00 57.72 171 CYS A CA 1
ATOM 1389 C C . CYS A 1 171 ? 6.201 -6.903 -27.458 1.00 57.72 171 CYS A C 1
ATOM 1391 O O . CYS A 1 171 ? 6.151 -8.040 -27.914 1.00 57.72 171 CYS A O 1
ATOM 1393 N N . ARG A 1 172 ? 7.337 -6.202 -27.450 1.00 50.25 172 ARG A N 1
ATOM 1394 C CA . ARG A 1 172 ? 8.598 -6.674 -28.043 1.00 50.25 172 ARG A CA 1
ATOM 1395 C C . ARG A 1 172 ? 9.213 -7.906 -27.329 1.00 50.25 172 ARG A C 1
ATOM 1397 O O . ARG A 1 172 ? 10.144 -8.483 -27.873 1.00 50.25 172 ARG A O 1
ATOM 1404 N N . TRP A 1 173 ? 8.733 -8.277 -26.131 1.00 49.31 173 TRP A N 1
ATOM 1405 C CA . TRP A 1 173 ? 9.418 -9.203 -25.206 1.00 49.31 173 TRP A CA 1
ATOM 1406 C C . TRP A 1 173 ? 8.578 -10.448 -24.838 1.00 49.31 173 TRP A C 1
ATOM 1408 O O . TRP A 1 173 ? 9.162 -11.471 -24.499 1.00 49.31 173 TRP A O 1
ATOM 1418 N N . SER A 1 174 ? 7.240 -10.403 -24.944 1.00 54.12 174 SER A N 1
ATOM 1419 C CA . SER A 1 174 ? 6.322 -11.553 -24.783 1.00 54.12 174 SER A CA 1
ATOM 1420 C C . SER A 1 174 ? 4.879 -11.179 -25.183 1.00 54.12 174 SER A C 1
ATOM 1422 O O . SER A 1 174 ? 4.588 -10.012 -25.468 1.00 54.12 174 SER A O 1
ATOM 1424 N N . GLY A 1 175 ? 3.970 -12.160 -25.242 1.00 56.56 175 GLY A N 1
ATOM 1425 C CA . GLY A 1 175 ? 2.549 -11.925 -25.522 1.00 56.56 175 GLY A CA 1
ATOM 1426 C C . GLY A 1 175 ? 1.822 -11.313 -24.320 1.00 56.56 175 GLY A C 1
ATOM 1427 O O . GLY A 1 175 ? 1.874 -11.856 -23.225 1.00 56.56 175 GLY A O 1
ATOM 1428 N N . ARG A 1 176 ? 1.122 -10.188 -24.496 1.00 65.00 176 ARG A N 1
ATOM 1429 C CA . ARG A 1 176 ? 0.201 -9.654 -23.477 1.00 65.00 176 ARG A CA 1
ATOM 1430 C C . ARG A 1 176 ? -1.131 -10.404 -23.630 1.00 65.00 176 ARG A C 1
ATOM 1432 O O . ARG A 1 176 ? -1.868 -10.064 -24.538 1.00 65.00 176 ARG A O 1
ATOM 1439 N N . SER A 1 177 ? -1.403 -11.466 -22.874 1.00 65.69 177 SER A N 1
ATOM 1440 C CA . SER A 1 177 ? -2.679 -12.208 -22.913 1.00 65.69 177 SER A CA 1
ATOM 1441 C C . SER A 1 177 ? -3.066 -12.675 -21.516 1.00 65.69 177 SER A C 1
ATOM 1443 O O . SER A 1 177 ? -2.191 -12.865 -20.674 1.00 65.69 177 SER A O 1
ATOM 1445 N N . GLU A 1 178 ? -4.353 -12.943 -21.296 1.00 71.12 178 GLU A N 1
ATOM 1446 C CA . GLU A 1 178 ? -4.844 -13.646 -20.104 1.00 71.12 178 GLU A CA 1
ATOM 1447 C C . GLU A 1 178 ? -4.027 -14.918 -19.810 1.00 71.12 178 GLU A C 1
ATOM 1449 O O . GLU A 1 178 ? -3.514 -15.090 -18.709 1.00 71.12 178 GLU A O 1
ATOM 1454 N N . SER A 1 179 ? -3.812 -15.769 -20.818 1.00 73.56 179 SER A N 1
ATOM 1455 C CA . SER A 1 179 ? -3.012 -16.990 -20.659 1.00 73.56 179 SER A CA 1
ATOM 1456 C C . SER A 1 179 ? -1.567 -16.718 -20.236 1.00 73.56 179 SER A C 1
ATOM 1458 O O . SER A 1 179 ? -1.013 -17.468 -19.438 1.00 73.56 179 SER A O 1
ATOM 1460 N N . ASN A 1 180 ? -0.947 -15.641 -20.730 1.00 74.31 180 ASN A N 1
ATOM 1461 C CA . ASN A 1 180 ? 0.404 -15.272 -20.323 1.00 74.31 180 ASN A CA 1
ATOM 1462 C C . ASN A 1 180 ? 0.429 -14.654 -18.917 1.00 74.31 180 ASN A C 1
ATOM 1464 O O . ASN A 1 180 ? 1.375 -14.893 -18.175 1.00 74.31 180 ASN A O 1
ATOM 1468 N N . LEU A 1 181 ? -0.608 -13.903 -18.526 1.00 76.88 181 LEU A N 1
ATOM 1469 C CA . LEU A 1 181 ? -0.777 -13.408 -17.158 1.00 76.88 181 LEU A CA 1
ATOM 1470 C C . LEU A 1 181 ? -0.782 -14.574 -16.172 1.00 76.88 181 LEU A C 1
ATOM 1472 O O . LEU A 1 181 ? 0.025 -14.590 -15.244 1.00 76.88 181 LEU A O 1
ATOM 1476 N N . PHE A 1 182 ? -1.629 -15.574 -16.412 1.00 78.00 182 PHE A N 1
ATOM 1477 C CA . PHE A 1 182 ? -1.700 -16.753 -15.554 1.00 78.00 182 PHE A CA 1
ATOM 1478 C C . PHE A 1 182 ? -0.420 -17.591 -15.610 1.00 78.00 182 PHE A C 1
ATOM 1480 O O . PHE A 1 182 ? 0.114 -17.942 -14.564 1.00 78.00 182 PHE A O 1
ATOM 1487 N N . SER A 1 183 ? 0.170 -17.787 -16.794 1.00 79.06 183 SER A N 1
ATOM 1488 C CA . SER A 1 183 ? 1.469 -18.461 -16.930 1.00 79.06 183 SER A CA 1
ATOM 1489 C C . SER A 1 183 ? 2.590 -17.767 -16.147 1.00 79.06 183 SER A C 1
ATOM 1491 O O . SER A 1 183 ? 3.542 -18.431 -15.734 1.00 79.06 183 SER A O 1
ATOM 1493 N N . VAL A 1 184 ? 2.539 -16.442 -15.989 1.00 79.94 184 VAL A N 1
ATOM 1494 C CA . VAL A 1 184 ? 3.487 -15.695 -15.155 1.00 79.94 184 VAL A CA 1
ATOM 1495 C C . VAL A 1 184 ? 3.154 -15.870 -13.676 1.00 79.94 184 VAL A C 1
ATOM 1497 O O . VAL A 1 184 ? 4.063 -16.109 -12.892 1.00 79.94 184 VAL A O 1
ATOM 1500 N N . ILE A 1 185 ? 1.882 -15.840 -13.283 1.00 81.56 185 ILE A N 1
ATOM 1501 C CA . ILE A 1 185 ? 1.462 -16.121 -11.901 1.00 81.56 185 ILE A CA 1
ATOM 1502 C C . ILE A 1 185 ? 1.919 -17.513 -11.441 1.00 81.56 185 ILE A C 1
ATOM 1504 O O . ILE A 1 185 ? 2.544 -17.633 -10.387 1.00 81.56 185 ILE A O 1
ATOM 1508 N N . ASP A 1 186 ? 1.691 -18.546 -12.254 1.00 82.38 186 ASP A N 1
ATOM 1509 C CA . ASP A 1 186 ? 2.066 -19.936 -11.950 1.00 82.38 186 ASP A CA 1
ATOM 1510 C C . ASP A 1 186 ? 3.582 -20.111 -11.774 1.00 82.38 186 ASP A C 1
ATOM 1512 O O . ASP A 1 186 ? 4.060 -21.101 -11.215 1.00 82.38 186 ASP A O 1
ATOM 1516 N N . GLN A 1 187 ? 4.355 -19.132 -12.247 1.00 85.38 187 GLN A N 1
ATOM 1517 C CA . GLN A 1 187 ? 5.800 -19.113 -12.156 1.00 85.38 187 GLN A CA 1
ATOM 1518 C C . GLN A 1 187 ? 6.361 -18.334 -10.953 1.00 85.38 187 GLN A C 1
ATOM 1520 O O . GLN A 1 187 ? 7.581 -18.296 -10.774 1.00 85.38 187 GLN A O 1
ATOM 1525 N N . PHE A 1 188 ? 5.517 -17.740 -10.103 1.00 85.94 188 PHE A N 1
ATOM 1526 C CA . PHE A 1 188 ? 5.948 -16.974 -8.926 1.00 85.94 188 PHE A CA 1
ATOM 1527 C C . PHE A 1 188 ? 6.827 -17.772 -7.944 1.00 85.94 188 PHE A C 1
ATOM 1529 O O . PHE A 1 188 ? 7.895 -17.260 -7.577 1.00 85.94 188 PHE A O 1
ATOM 1536 N N . PRO A 1 189 ? 6.459 -19.005 -7.525 1.00 83.12 189 PRO A N 1
ATOM 1537 C CA . PRO A 1 189 ? 7.214 -19.742 -6.509 1.00 83.12 189 PRO A CA 1
ATOM 1538 C C . PRO A 1 189 ? 8.684 -19.979 -6.870 1.00 83.12 189 PRO A C 1
ATOM 1540 O O . PRO A 1 189 ? 9.565 -19.834 -6.024 1.00 83.12 189 PRO A O 1
ATOM 1543 N N . GLN A 1 190 ? 8.957 -20.290 -8.135 1.00 85.50 190 GLN A N 1
ATOM 1544 C CA . GLN A 1 190 ? 10.289 -20.585 -8.658 1.00 85.50 190 GLN A CA 1
ATOM 1545 C C . GLN A 1 190 ? 11.075 -19.339 -9.094 1.00 85.50 190 GLN A C 1
ATOM 1547 O O . GLN A 1 190 ? 12.264 -19.449 -9.377 1.00 85.50 190 GLN A O 1
ATOM 1552 N N . ASN A 1 191 ? 10.450 -18.156 -9.115 1.00 85.75 191 ASN A N 1
ATOM 1553 C CA . ASN A 1 191 ? 11.073 -16.905 -9.564 1.00 85.75 191 ASN A CA 1
ATOM 1554 C C . ASN A 1 191 ? 11.190 -15.841 -8.456 1.00 85.75 191 ASN A C 1
ATOM 1556 O O . ASN A 1 191 ? 11.130 -14.646 -8.731 1.00 85.75 191 ASN A O 1
ATOM 1560 N N . GLY A 1 192 ? 11.375 -16.246 -7.195 1.00 82.19 192 GLY A N 1
ATOM 1561 C CA . GLY A 1 192 ? 11.655 -15.315 -6.084 1.00 82.19 192 GLY A CA 1
ATOM 1562 C C . GLY A 1 192 ? 10.421 -14.657 -5.449 1.00 82.19 192 GLY A C 1
ATOM 1563 O O . GLY A 1 192 ? 10.542 -13.931 -4.457 1.00 82.19 192 GLY A O 1
ATOM 1564 N N . LEU A 1 193 ? 9.225 -14.986 -5.940 1.00 85.25 193 LEU A N 1
ATOM 1565 C CA . LEU A 1 193 ? 7.932 -14.524 -5.424 1.00 85.25 193 LEU A CA 1
ATOM 1566 C C . LEU A 1 193 ? 7.182 -15.640 -4.683 1.00 85.25 193 LEU A C 1
ATOM 1568 O O . LEU A 1 193 ? 5.960 -15.615 -4.572 1.00 85.25 193 LEU A O 1
ATOM 1572 N N . SER A 1 194 ? 7.908 -16.622 -4.140 1.00 83.75 194 SER A N 1
ATOM 1573 C CA . SER A 1 194 ? 7.310 -17.646 -3.280 1.00 83.75 194 SER A CA 1
ATOM 1574 C C . SER A 1 194 ? 6.572 -17.007 -2.100 1.00 83.75 194 SER A C 1
ATOM 1576 O O . SER A 1 194 ? 7.091 -16.092 -1.450 1.00 83.75 194 SER A O 1
ATOM 1578 N N . GLY A 1 195 ? 5.339 -17.467 -1.872 1.00 79.19 195 GLY A N 1
ATOM 1579 C CA . GLY A 1 195 ? 4.426 -16.942 -0.853 1.00 79.19 195 GLY A CA 1
ATOM 1580 C C . GLY A 1 195 ? 3.754 -15.608 -1.196 1.00 79.19 195 GLY A C 1
ATOM 1581 O O . GLY A 1 195 ? 2.958 -15.128 -0.395 1.00 79.19 195 GLY A O 1
ATOM 1582 N N . ILE A 1 196 ? 4.041 -15.008 -2.355 1.00 84.25 196 ILE A N 1
ATOM 1583 C CA . ILE A 1 196 ? 3.386 -13.777 -2.812 1.00 84.25 196 ILE A CA 1
ATOM 1584 C C . ILE A 1 196 ? 2.152 -14.140 -3.624 1.00 84.25 196 ILE A C 1
ATOM 1586 O O . ILE A 1 196 ? 2.228 -14.922 -4.570 1.00 84.25 196 ILE A O 1
ATOM 1590 N N . GLN A 1 197 ? 1.014 -13.564 -3.249 1.00 79.81 197 GLN A N 1
ATOM 1591 C CA . GLN A 1 197 ? -0.243 -13.782 -3.951 1.00 79.81 197 GLN A CA 1
ATOM 1592 C C . GLN A 1 197 ? -0.438 -12.713 -5.037 1.00 79.81 197 GLN A C 1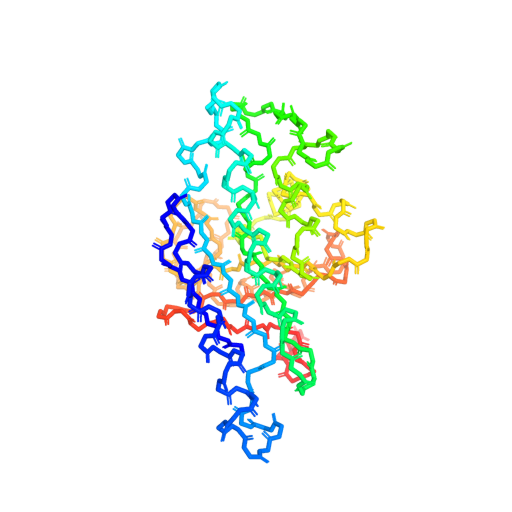
ATOM 1594 O O . GLN A 1 197 ? -0.136 -11.536 -4.812 1.00 79.81 197 GLN A O 1
ATOM 1599 N N . PRO A 1 198 ? -0.934 -13.086 -6.224 1.00 78.19 198 PRO A N 1
ATOM 1600 C CA . PRO A 1 198 ? -1.293 -12.119 -7.246 1.00 78.19 198 PRO A CA 1
ATOM 1601 C C . PRO A 1 198 ? -2.627 -11.438 -6.909 1.00 78.19 198 PRO A C 1
ATOM 1603 O O . PRO A 1 198 ? -3.550 -12.043 -6.358 1.00 78.19 198 PRO A O 1
ATOM 1606 N N . CYS A 1 199 ? -2.756 -10.184 -7.318 1.00 74.94 199 CYS A N 1
ATOM 1607 C CA . CYS A 1 199 ? -4.012 -9.451 -7.366 1.00 74.94 199 CYS A CA 1
ATOM 1608 C C . CYS A 1 199 ? -4.276 -9.031 -8.807 1.00 74.94 199 CYS A C 1
ATOM 1610 O O . CYS A 1 199 ? -3.366 -8.594 -9.510 1.00 74.94 199 CYS A O 1
ATOM 1612 N N . ILE A 1 200 ? -5.523 -9.140 -9.252 1.00 72.44 200 ILE A N 1
ATOM 1613 C CA . ILE A 1 200 ? -5.940 -8.625 -10.555 1.00 72.44 200 ILE A CA 1
ATOM 1614 C C . ILE A 1 200 ? -6.819 -7.407 -10.306 1.00 72.44 200 ILE A C 1
ATOM 1616 O O . ILE A 1 200 ? -7.881 -7.506 -9.687 1.00 72.44 200 ILE A O 1
ATOM 1620 N N . HIS A 1 201 ? -6.375 -6.257 -10.799 1.00 68.25 201 HIS A N 1
ATOM 1621 C CA . HIS A 1 201 ? -7.170 -5.042 -10.811 1.00 68.25 201 HIS A CA 1
ATOM 1622 C C . HIS A 1 201 ? -8.040 -5.034 -12.075 1.00 68.25 201 HIS A C 1
ATOM 1624 O O . HIS A 1 201 ? -7.574 -4.733 -13.182 1.00 68.25 201 HIS A O 1
ATOM 1630 N N . TYR A 1 202 ? -9.310 -5.419 -11.916 1.00 57.16 202 TYR A N 1
ATOM 1631 C CA . TYR A 1 202 ? -10.298 -5.430 -12.992 1.00 57.16 202 TYR A CA 1
ATOM 1632 C C . TYR A 1 202 ? -10.914 -4.034 -13.167 1.00 57.16 202 TYR A C 1
ATOM 1634 O O . TYR A 1 202 ? -11.261 -3.369 -12.185 1.00 57.16 202 TYR A O 1
ATOM 1642 N N . PHE A 1 203 ? -11.062 -3.585 -14.418 1.00 50.53 203 PHE A N 1
ATOM 1643 C CA . PHE A 1 203 ? -11.703 -2.311 -14.767 1.00 50.53 203 PHE A CA 1
ATOM 1644 C C . PHE A 1 203 ? -13.005 -2.087 -13.967 1.00 50.53 203 PHE A C 1
ATOM 1646 O O . PHE A 1 203 ? -13.838 -2.987 -13.875 1.00 50.53 203 PHE A O 1
ATOM 1653 N N . ARG A 1 204 ? -13.191 -0.864 -13.437 1.00 44.62 204 ARG A N 1
ATOM 1654 C CA . ARG A 1 204 ? -14.228 -0.447 -12.455 1.00 44.62 204 ARG A CA 1
ATOM 1655 C C . ARG A 1 204 ? -13.959 -0.808 -10.988 1.00 44.62 204 ARG A C 1
ATOM 1657 O O . ARG A 1 204 ? -14.892 -0.829 -10.190 1.00 44.62 204 ARG A O 1
ATOM 1664 N N . GLY A 1 205 ? -12.693 -1.003 -10.625 1.00 40.19 205 GLY A N 1
ATOM 1665 C CA . GLY A 1 205 ? -12.275 -1.057 -9.226 1.00 40.19 205 GLY A CA 1
ATOM 1666 C C . GLY A 1 205 ? -12.621 -2.368 -8.538 1.00 40.19 205 GLY A C 1
ATOM 1667 O O . GLY A 1 205 ? -12.729 -2.389 -7.325 1.00 40.19 205 GLY A O 1
ATOM 1668 N N . VAL A 1 206 ? -12.812 -3.465 -9.272 1.00 38.56 206 VAL A N 1
ATOM 1669 C CA . VAL A 1 206 ? -12.952 -4.776 -8.631 1.00 38.56 206 VAL A CA 1
ATOM 1670 C C . VAL A 1 206 ? -11.553 -5.358 -8.470 1.00 38.56 206 VAL A C 1
ATOM 1672 O O . VAL A 1 206 ? -10.919 -5.776 -9.439 1.00 38.56 206 VAL A O 1
ATOM 1675 N N . TYR A 1 207 ? -11.066 -5.349 -7.231 1.00 50.22 207 TYR A N 1
ATOM 1676 C CA . TYR A 1 207 ? -9.910 -6.138 -6.825 1.00 50.22 207 TYR A CA 1
ATOM 1677 C C . TYR A 1 207 ? -10.360 -7.593 -6.733 1.00 50.22 207 TYR A C 1
ATOM 1679 O O . TYR A 1 207 ? -11.182 -7.937 -5.885 1.00 50.22 207 TYR A O 1
ATOM 1687 N N . SER A 1 208 ? -9.829 -8.447 -7.600 1.00 43.59 208 SER A N 1
ATOM 1688 C CA . SER A 1 208 ? -9.890 -9.888 -7.388 1.00 43.59 208 SER A CA 1
ATOM 1689 C C . SER A 1 208 ? -8.565 -10.302 -6.765 1.00 43.59 208 SER A C 1
ATOM 1691 O O . SER A 1 208 ? -7.535 -10.328 -7.444 1.00 43.59 208 SER A O 1
ATOM 1693 N N . SER A 1 209 ? -8.557 -10.576 -5.461 1.00 42.59 209 SER A N 1
ATOM 1694 C CA . SER A 1 209 ? -7.405 -11.205 -4.821 1.00 42.59 209 SER A CA 1
ATOM 1695 C C . SER A 1 209 ? -7.339 -12.663 -5.272 1.00 42.59 209 SER A C 1
ATOM 1697 O O . SER A 1 209 ? -8.274 -13.437 -5.071 1.00 42.59 209 SER A O 1
ATOM 1699 N N . GLY A 1 210 ? -6.222 -13.056 -5.884 1.00 43.38 210 GLY A N 1
ATOM 1700 C CA . GLY A 1 210 ? -5.940 -14.441 -6.261 1.00 43.38 210 GLY A CA 1
ATOM 1701 C C . GLY A 1 210 ? -5.457 -15.304 -5.106 1.00 43.38 210 GLY A C 1
ATOM 1702 O O . GLY A 1 210 ? -4.635 -16.194 -5.288 1.00 43.38 210 GLY A O 1
ATOM 1703 N N . GLY A 1 211 ? -5.940 -15.001 -3.901 1.00 42.44 211 GLY A N 1
ATOM 1704 C CA . GLY A 1 211 ? -5.555 -15.659 -2.658 1.00 42.44 211 GLY A CA 1
ATOM 1705 C C . GLY A 1 211 ? -6.571 -16.670 -2.133 1.00 42.44 211 GLY A C 1
ATOM 1706 O O . GLY A 1 211 ? -6.357 -17.215 -1.052 1.00 42.44 211 GLY A O 1
ATOM 1707 N N . HIS A 1 212 ? -7.676 -16.907 -2.850 1.00 41.31 212 HIS A N 1
ATOM 1708 C CA . HIS A 1 212 ? -8.674 -17.898 -2.447 1.00 41.31 212 HIS A CA 1
ATOM 1709 C C . HIS A 1 212 ? -8.232 -19.313 -2.868 1.00 41.31 212 HIS A C 1
ATOM 1711 O O . HIS A 1 212 ? -7.707 -19.464 -3.971 1.00 41.31 212 HIS A O 1
ATOM 1717 N N . PRO A 1 213 ? -8.481 -20.362 -2.059 1.00 41.62 213 PRO A N 1
ATOM 1718 C CA . PRO A 1 213 ? -8.242 -21.758 -2.447 1.00 41.62 213 PRO A CA 1
ATOM 1719 C C . PRO A 1 213 ? -8.909 -22.184 -3.766 1.00 41.62 213 PRO A C 1
ATOM 1721 O O . PRO A 1 213 ? -8.457 -23.138 -4.390 1.00 41.62 213 PRO A O 1
ATOM 1724 N N . ASP A 1 214 ? -9.940 -21.455 -4.201 1.00 40.03 214 ASP A N 1
ATOM 1725 C CA . ASP A 1 214 ? -10.659 -21.684 -5.464 1.00 40.03 214 ASP A CA 1
ATOM 1726 C C . ASP A 1 214 ? -10.055 -20.925 -6.658 1.00 40.03 214 ASP A C 1
ATOM 1728 O O . ASP A 1 214 ? -10.691 -20.805 -7.708 1.00 40.03 214 ASP A O 1
ATOM 1732 N N . TRP A 1 215 ? -8.851 -20.361 -6.515 1.00 45.94 215 TRP A N 1
ATOM 1733 C CA . TRP A 1 215 ? -8.167 -19.751 -7.650 1.00 45.94 215 TRP A CA 1
ATOM 1734 C C . TRP A 1 215 ? -7.950 -20.800 -8.750 1.00 45.94 215 TRP A C 1
ATOM 1736 O O . TRP A 1 215 ? -7.501 -21.908 -8.438 1.00 45.94 215 TRP A O 1
ATOM 1746 N N . PRO A 1 216 ? -8.248 -20.491 -10.027 1.00 42.47 216 PRO A N 1
ATOM 1747 C CA . PRO A 1 216 ? -8.043 -21.437 -11.112 1.00 42.47 216 PRO A CA 1
ATOM 1748 C C . PRO A 1 216 ? -6.574 -21.857 -11.177 1.00 42.47 216 PRO A C 1
ATOM 1750 O O . PRO A 1 216 ? -5.703 -21.075 -11.550 1.00 42.47 216 PRO A O 1
ATOM 1753 N N . ALA A 1 217 ? -6.295 -23.103 -10.805 1.00 46.34 217 ALA A N 1
ATOM 1754 C CA . ALA A 1 217 ? -5.016 -23.725 -11.092 1.00 46.34 217 ALA A CA 1
ATOM 1755 C C . ALA A 1 217 ? -5.035 -24.147 -12.563 1.00 46.34 217 ALA A C 1
ATOM 1757 O O . ALA A 1 217 ? -5.813 -25.022 -12.952 1.00 46.34 217 ALA A O 1
ATOM 1758 N N . HIS A 1 218 ? -4.189 -23.542 -13.394 1.00 47.00 218 HIS A N 1
ATOM 1759 C CA . HIS A 1 218 ? -3.981 -24.052 -14.741 1.00 47.00 218 HIS A CA 1
ATOM 1760 C C . HIS A 1 218 ? -3.109 -25.305 -14.638 1.00 47.00 218 HIS A C 1
ATOM 1762 O O . HIS A 1 218 ? -1.890 -25.246 -14.506 1.00 47.00 218 HIS A O 1
ATOM 1768 N N . SER A 1 219 ? -3.743 -26.479 -14.645 1.00 37.97 219 SER A N 1
ATOM 1769 C CA . SER A 1 219 ? -3.016 -27.734 -14.803 1.00 37.97 219 SER A CA 1
ATOM 1770 C C . SER A 1 219 ? -2.350 -27.732 -16.178 1.00 37.97 219 SER A C 1
ATOM 1772 O O . SER A 1 219 ? -3.044 -27.764 -17.196 1.00 37.97 219 SER A O 1
ATOM 1774 N N . ASN A 1 220 ? -1.018 -27.677 -16.201 1.00 36.81 220 ASN A N 1
ATOM 1775 C CA . ASN A 1 220 ? -0.230 -27.871 -17.414 1.00 36.81 220 ASN A CA 1
ATOM 1776 C C . ASN A 1 220 ? -0.599 -29.227 -18.038 1.00 36.81 220 ASN A C 1
ATOM 1778 O O . ASN A 1 220 ? -0.451 -30.265 -17.388 1.00 36.81 220 ASN A O 1
ATOM 1782 N N . HIS A 1 221 ? -1.090 -29.198 -19.276 1.00 32.66 221 HIS A N 1
ATOM 1783 C CA . HIS A 1 221 ? -1.075 -30.353 -20.173 1.00 32.66 221 HIS A CA 1
ATOM 1784 C C . HIS A 1 221 ? 0.295 -30.472 -20.836 1.00 32.66 221 HIS A C 1
ATOM 1786 O O . HIS A 1 221 ? 0.856 -29.416 -21.209 1.00 32.66 221 HIS A O 1
#

Sequence (221 aa):
YALFAASDIEVSERHMVPYVVWYNDNCAHTDQEKFDGVAVNNEAYAAIKCSSDLNQRTTYLDRLQEIHDGAQKQRHGRLLTHFSVSWHWGQCNGQSQPFLWRGKTSDASHHMIDIFDSIDVQVGYTTFPQINERMDLAGLNYSRLLNKPSFVTFYTDKTEPCQITFFPQTCRWSGRSESNLFSVIDQFPQNGLSGIQPCIHYFRGVYSSGGHPDWPAHSNH

Solvent-accessible surface area (backbone atoms only — not comparable to full-atom values): 12212 Å² total; per-residue (Å²): 97,47,80,42,64,75,42,40,76,76,38,58,49,39,72,50,41,51,55,55,35,47,38,42,64,74,65,39,89,47,80,88,66,36,59,60,22,41,37,39,41,53,66,34,54,74,82,46,49,70,50,86,56,56,65,62,53,45,53,40,50,52,35,54,39,41,36,42,59,39,29,66,66,34,83,77,63,76,43,43,37,34,36,53,42,57,36,58,48,21,26,39,97,89,37,79,52,65,45,77,48,99,92,42,76,40,27,51,31,55,52,51,55,70,55,34,62,27,38,32,32,74,49,34,45,75,46,63,72,63,30,50,53,38,40,50,51,37,31,47,65,57,34,55,76,68,72,34,56,51,30,44,25,25,45,43,57,97,55,85,85,58,39,31,16,52,54,81,45,94,44,100,86,51,73,19,23,47,70,46,46,50,57,51,59,78,43,27,62,85,61,84,35,54,94,50,37,48,29,40,42,38,89,92,78,45,73,45,67,56,73,51,95,81,48,85,75,82,77,85,128

Radius of gyration: 17.91 Å; Cα contacts (8 Å, |Δi|>4): 397; chains: 1; bounding box: 44×51×47 Å

Mean predicted aligned error: 7.54 Å

pLDDT: mean 82.2, std 17.1, range [32.66, 98.38]

Foldseek 3Di:
DAEDEPQALLLCVLVVLLVLLCCQQPPDPDPVSHAQAYEYEHNNLVVCLPPPPVCSLQSSLVSLLSNLVSQCPRPPDGHFYEYEFELCSCHDPPHGDWDDHPNDTGGSLLSNLVRGQAYEYAQQALDLVRQVNSCVSSPVVVCVVVVGAYAYEAEQDDDPDGGQHCDFDDDPRDTNHVVSSVVVQVCCCVRVNNPHWYWYQDPPGDIDTCPDPPRDDPDDD

Organism: Magallana gigas (NCBI:txid29159)